Protein AF-A0A8T7KEA4-F1 (afdb_monomer_lite)

Structure (mmCIF, N/CA/C/O backbone):
data_AF-A0A8T7KEA4-F1
#
_entry.id   AF-A0A8T7KEA4-F1
#
loop_
_atom_site.group_PDB
_atom_site.id
_atom_site.type_symbol
_atom_site.label_atom_id
_atom_site.label_alt_id
_atom_site.label_comp_id
_atom_site.label_asym_id
_atom_site.label_entity_id
_atom_site.label_seq_id
_atom_site.pdbx_PDB_ins_code
_atom_site.Cartn_x
_atom_site.Cartn_y
_atom_site.Cartn_z
_atom_site.occupancy
_atom_site.B_iso_or_equiv
_atom_site.auth_seq_id
_atom_site.auth_comp_id
_atom_site.auth_asym_id
_atom_site.auth_atom_id
_atom_site.pdbx_PDB_model_num
ATOM 1 N N . PRO A 1 1 ? 15.926 51.998 -25.876 1.00 47.72 1 PRO A N 1
ATOM 2 C CA . PRO A 1 1 ? 15.882 50.748 -25.080 1.00 47.72 1 PRO A CA 1
ATOM 3 C C . PRO A 1 1 ? 14.440 50.228 -24.970 1.00 47.72 1 PRO A C 1
ATOM 5 O O . PRO A 1 1 ? 13.583 50.972 -24.494 1.00 47.72 1 PRO A O 1
ATOM 8 N N . PRO A 1 2 ? 14.137 49.026 -25.487 1.00 50.16 2 PRO A N 1
ATOM 9 C CA . PRO A 1 2 ? 12.803 48.454 -25.367 1.00 50.16 2 PRO A CA 1
ATOM 10 C C . PRO A 1 2 ? 12.580 47.974 -23.926 1.00 50.16 2 PRO A C 1
ATOM 12 O O . PRO A 1 2 ? 13.491 47.439 -23.299 1.00 50.16 2 PRO A O 1
ATOM 15 N N . LEU A 1 3 ? 11.384 48.226 -23.395 1.00 49.94 3 LEU A N 1
ATOM 16 C CA . LEU A 1 3 ? 10.953 47.786 -22.069 1.00 49.94 3 LEU A CA 1
ATOM 17 C C . LEU A 1 3 ? 10.820 46.260 -22.069 1.00 49.94 3 LEU A C 1
ATOM 19 O O . LEU A 1 3 ? 10.018 45.705 -22.818 1.00 49.94 3 LEU A O 1
ATOM 23 N N . GLU A 1 4 ? 11.627 45.598 -21.249 1.00 50.28 4 GLU A N 1
ATOM 24 C CA . GLU A 1 4 ? 11.573 44.154 -21.042 1.00 50.28 4 GLU A CA 1
ATOM 25 C C . GLU A 1 4 ? 10.306 43.799 -20.234 1.00 50.28 4 GLU A C 1
ATOM 27 O O . GLU A 1 4 ? 10.028 44.452 -19.221 1.00 50.28 4 GLU A O 1
ATOM 32 N N . PRO A 1 5 ? 9.485 42.829 -20.677 1.00 53.66 5 PRO A N 1
ATOM 33 C CA . PRO A 1 5 ? 8.269 42.450 -19.966 1.00 53.66 5 PRO A CA 1
ATOM 34 C C . PRO A 1 5 ? 8.599 41.697 -18.663 1.00 53.66 5 PRO A C 1
ATOM 36 O O . PRO A 1 5 ? 9.576 40.951 -18.609 1.00 53.66 5 PRO A O 1
ATOM 39 N N . PRO A 1 6 ? 7.787 41.858 -17.602 1.00 53.34 6 PRO A N 1
ATOM 40 C CA . PRO A 1 6 ? 8.057 41.248 -16.307 1.00 53.34 6 PRO A CA 1
ATOM 41 C C . PRO A 1 6 ? 8.008 39.717 -16.380 1.00 53.34 6 PRO A C 1
ATOM 43 O O . PRO A 1 6 ? 7.065 39.130 -16.914 1.00 53.34 6 PRO A O 1
ATOM 46 N N . ALA A 1 7 ? 9.018 39.080 -15.786 1.00 50.09 7 ALA A N 1
ATOM 47 C CA . ALA A 1 7 ? 9.090 37.637 -15.615 1.00 50.09 7 ALA A CA 1
ATOM 48 C C . ALA A 1 7 ? 7.883 37.127 -14.808 1.00 50.09 7 ALA A C 1
ATOM 50 O O . ALA A 1 7 ? 7.731 37.417 -13.618 1.00 50.09 7 ALA A O 1
ATOM 51 N N . LEU A 1 8 ? 7.026 36.350 -15.472 1.00 42.53 8 LEU A N 1
ATOM 52 C CA . LEU A 1 8 ? 5.954 35.586 -14.845 1.00 42.53 8 LEU A CA 1
ATOM 53 C C . LEU A 1 8 ? 6.578 34.561 -13.893 1.00 42.53 8 LEU A C 1
ATOM 55 O O . LEU A 1 8 ? 7.192 33.585 -14.320 1.00 42.53 8 LEU A O 1
ATOM 59 N N . ARG A 1 9 ? 6.420 34.787 -12.587 1.00 49.53 9 ARG A N 1
ATOM 60 C CA . ARG A 1 9 ? 6.686 33.756 -11.583 1.00 49.53 9 ARG A CA 1
ATOM 61 C C . ARG A 1 9 ? 5.724 32.586 -11.830 1.00 49.53 9 ARG A C 1
ATOM 63 O O . ARG A 1 9 ? 4.521 32.839 -11.917 1.00 49.53 9 ARG A O 1
ATOM 70 N N . PRO A 1 10 ? 6.202 31.333 -11.920 1.00 44.84 10 PRO A N 1
ATOM 71 C CA . PRO A 1 10 ? 5.312 30.183 -11.935 1.00 44.84 10 PRO A CA 1
ATOM 72 C C . PRO A 1 10 ? 4.518 30.180 -10.625 1.00 44.84 10 PRO A C 1
ATOM 74 O O . PRO A 1 10 ? 5.091 30.165 -9.534 1.00 44.84 10 PRO A O 1
ATOM 77 N N . GLY A 1 11 ? 3.195 30.289 -10.741 1.00 55.47 11 GLY A N 1
ATOM 78 C CA . GLY A 1 11 ? 2.291 30.139 -9.607 1.00 55.47 11 GLY A CA 1
ATOM 79 C C . GLY A 1 11 ? 2.388 28.726 -9.017 1.00 55.47 11 GLY A C 1
ATOM 80 O O . GLY A 1 11 ? 2.863 27.811 -9.695 1.00 55.47 11 GLY A O 1
ATOM 81 N N . PRO A 1 12 ? 1.956 28.535 -7.759 1.00 48.97 12 PRO A N 1
ATOM 82 C CA . PRO A 1 12 ? 1.920 27.217 -7.140 1.00 48.97 12 PRO A CA 1
ATOM 83 C C . PRO A 1 12 ? 1.106 26.256 -8.012 1.00 48.97 12 PRO A C 1
ATOM 85 O O . PRO A 1 12 ? -0.008 26.576 -8.433 1.00 48.97 12 PRO A O 1
ATOM 88 N N . LEU A 1 13 ? 1.690 25.092 -8.301 1.00 46.69 13 LEU A N 1
ATOM 89 C CA . LEU A 1 13 ? 1.005 24.006 -8.994 1.00 46.69 13 LEU A CA 1
ATOM 90 C C . LEU A 1 13 ? -0.269 23.643 -8.208 1.00 46.69 13 LEU A C 1
ATOM 92 O O . LEU A 1 13 ? -0.205 23.532 -6.980 1.00 46.69 13 LEU A O 1
ATOM 96 N N . PRO A 1 14 ? -1.425 23.473 -8.874 1.00 38.94 14 PRO A N 1
ATOM 97 C CA . PRO A 1 14 ? -2.629 23.007 -8.204 1.00 38.94 14 PRO A CA 1
ATOM 98 C C . PRO A 1 14 ? -2.367 21.619 -7.612 1.00 38.94 14 PRO A C 1
ATOM 100 O O . PRO A 1 14 ? -1.803 20.749 -8.278 1.00 38.94 14 PRO A O 1
ATOM 103 N N . ALA A 1 15 ? -2.777 21.419 -6.358 1.00 38.31 15 ALA A N 1
ATOM 104 C CA . ALA A 1 15 ? -2.790 20.099 -5.741 1.00 38.31 15 ALA A CA 1
ATOM 105 C C . ALA A 1 15 ? -3.563 19.117 -6.644 1.00 38.31 15 ALA A C 1
ATOM 107 O O . ALA A 1 15 ? -4.565 19.525 -7.250 1.00 38.31 15 ALA A O 1
ATOM 108 N N . PRO A 1 16 ? -3.130 17.847 -6.756 1.00 41.50 16 PRO A N 1
ATOM 109 C CA . PRO A 1 16 ? -3.863 16.854 -7.523 1.00 41.50 16 PRO A CA 1
ATOM 110 C C . PRO A 1 16 ? -5.280 16.763 -6.960 1.00 41.50 16 PRO A C 1
ATOM 112 O O . PRO A 1 16 ? -5.485 16.449 -5.787 1.00 41.50 16 PRO A O 1
ATOM 115 N N . GLN A 1 17 ? -6.269 17.091 -7.790 1.00 30.97 17 GLN A N 1
ATOM 116 C CA . GLN A 1 17 ? -7.655 16.841 -7.439 1.00 30.97 17 GLN A CA 1
ATOM 117 C C . GLN A 1 17 ? -7.840 15.328 -7.371 1.00 30.97 17 GLN A C 1
ATOM 119 O O . GLN A 1 17 ? -7.813 14.642 -8.392 1.00 30.97 17 GLN A O 1
ATOM 124 N N . LEU A 1 18 ? -8.009 14.822 -6.150 1.00 41.72 18 LEU A N 1
ATOM 125 C CA . LEU A 1 18 ? -8.600 13.519 -5.891 1.00 41.72 18 LEU A CA 1
ATOM 126 C C . LEU A 1 18 ? -9.891 13.426 -6.706 1.00 41.72 18 LEU A C 1
ATOM 128 O O . LEU A 1 18 ? -10.845 14.169 -6.463 1.00 41.72 18 LEU A O 1
ATOM 132 N N . ALA A 1 19 ? -9.893 12.538 -7.701 1.00 38.09 19 ALA A N 1
ATOM 133 C CA . ALA A 1 19 ? -11.098 12.153 -8.410 1.00 38.09 19 ALA A CA 1
ATOM 134 C C . ALA A 1 19 ? -12.146 11.757 -7.362 1.00 38.09 19 ALA A C 1
ATOM 136 O O . ALA A 1 19 ? -11.896 10.905 -6.508 1.00 38.09 19 ALA A O 1
ATOM 137 N N . GLY A 1 20 ? -13.266 12.478 -7.386 1.00 29.36 20 GLY A N 1
ATOM 138 C CA . GLY A 1 20 ? -14.232 12.523 -6.303 1.00 29.36 20 GLY A CA 1
ATOM 139 C C . GLY A 1 20 ? -14.709 11.151 -5.840 1.00 29.36 20 GLY A C 1
ATOM 140 O O . GLY A 1 20 ? -14.955 10.243 -6.635 1.00 29.36 20 GLY A O 1
ATOM 141 N N . ALA A 1 21 ? -14.920 11.049 -4.529 1.00 36.44 21 ALA A N 1
ATOM 142 C CA . ALA A 1 21 ? -15.810 10.061 -3.954 1.00 36.44 21 ALA A CA 1
ATOM 143 C C . ALA A 1 21 ? -17.174 10.187 -4.651 1.00 36.44 21 ALA A C 1
ATOM 145 O O . ALA A 1 21 ? -17.924 11.134 -4.415 1.00 36.44 21 ALA A O 1
ATOM 146 N N . ALA A 1 22 ? -17.478 9.252 -5.549 1.00 32.38 22 ALA A N 1
ATOM 147 C CA . ALA A 1 22 ? -18.793 9.141 -6.148 1.00 32.38 22 ALA A CA 1
ATOM 148 C C . ALA A 1 22 ? -19.796 8.812 -5.035 1.00 32.38 22 ALA A C 1
ATOM 150 O O . ALA A 1 22 ? -19.889 7.679 -4.564 1.00 32.38 22 ALA A O 1
ATOM 151 N N . THR A 1 23 ? -20.538 9.824 -4.591 1.00 32.50 23 THR A N 1
ATOM 152 C CA . THR A 1 23 ? -21.766 9.647 -3.823 1.00 32.50 23 THR A CA 1
ATOM 153 C C . THR A 1 23 ? -22.773 8.937 -4.727 1.00 32.50 23 THR A C 1
ATOM 155 O O . THR A 1 23 ? -23.404 9.563 -5.575 1.00 32.50 23 THR A O 1
ATOM 158 N N . LEU A 1 24 ? -22.909 7.617 -4.592 1.00 35.88 24 LEU A N 1
ATOM 159 C CA . LEU A 1 24 ? -24.008 6.884 -5.216 1.00 35.88 24 LEU A CA 1
ATOM 160 C C . LEU A 1 24 ? -25.283 7.158 -4.415 1.00 35.88 24 LEU A C 1
ATOM 162 O O . LEU A 1 24 ? -25.537 6.546 -3.378 1.00 35.88 24 LEU A O 1
ATOM 166 N N . ALA A 1 25 ? -26.073 8.111 -4.907 1.00 33.19 25 ALA A N 1
ATOM 167 C CA . ALA A 1 25 ? -27.473 8.243 -4.550 1.00 33.19 25 ALA A CA 1
ATOM 168 C C . ALA A 1 25 ? -28.217 6.974 -4.998 1.00 33.19 25 ALA A C 1
ATOM 170 O O . ALA A 1 25 ? -28.145 6.569 -6.158 1.00 33.19 25 ALA A O 1
ATOM 171 N N . ALA A 1 26 ? -28.911 6.332 -4.061 1.00 37.12 26 ALA A N 1
ATOM 172 C CA . ALA A 1 26 ? -29.802 5.219 -4.340 1.00 37.12 26 ALA A CA 1
ATOM 173 C C . ALA A 1 26 ? -31.046 5.741 -5.075 1.00 37.12 26 ALA A C 1
ATOM 175 O O . ALA A 1 26 ? -31.948 6.309 -4.460 1.00 37.12 26 ALA A O 1
ATOM 176 N N . GLU A 1 27 ? -31.095 5.556 -6.393 1.00 32.16 27 GLU A N 1
ATOM 177 C CA . GLU A 1 27 ? -32.309 5.781 -7.172 1.00 32.16 27 GLU A CA 1
ATOM 178 C C . GLU A 1 27 ? -33.217 4.551 -7.037 1.00 32.16 27 GLU A C 1
ATOM 180 O O . GLU A 1 27 ? -32.926 3.458 -7.529 1.00 32.16 27 GLU A O 1
ATOM 185 N N . ALA A 1 28 ? -34.306 4.720 -6.288 1.00 38.12 28 ALA A N 1
ATOM 186 C CA . ALA A 1 28 ? -35.358 3.728 -6.139 1.00 38.12 28 ALA A CA 1
ATOM 187 C C . ALA A 1 28 ? -36.144 3.607 -7.454 1.00 38.12 28 ALA A C 1
ATOM 189 O O . ALA A 1 28 ? -36.976 4.454 -7.776 1.00 38.12 28 ALA A O 1
ATOM 190 N N . VAL A 1 29 ? -35.897 2.536 -8.208 1.00 36.19 29 VAL A N 1
ATOM 191 C CA . VAL A 1 29 ? -36.681 2.191 -9.400 1.00 36.19 29 VAL A CA 1
ATOM 192 C C . VAL A 1 29 ? -37.972 1.488 -8.972 1.00 36.19 29 VAL A C 1
ATOM 194 O O . VAL A 1 29 ? -37.955 0.381 -8.434 1.00 36.19 29 VAL A O 1
ATOM 197 N N . ALA A 1 30 ? -39.103 2.151 -9.217 1.00 39.03 30 ALA A N 1
ATOM 198 C CA . ALA A 1 30 ? -40.444 1.583 -9.105 1.00 39.03 30 ALA A CA 1
ATOM 199 C C . ALA A 1 30 ? -40.719 0.551 -10.229 1.00 39.03 30 ALA A C 1
ATOM 201 O O . ALA A 1 30 ? -40.146 0.652 -11.316 1.00 39.03 30 ALA A O 1
ATOM 202 N N . PRO A 1 31 ? -41.599 -0.445 -10.004 1.00 39.78 31 PRO A N 1
ATOM 203 C CA . PRO A 1 31 ? -41.770 -1.580 -10.908 1.00 39.78 31 PRO A CA 1
ATOM 204 C C . PRO A 1 31 ? -42.672 -1.253 -12.109 1.00 39.78 31 PRO A C 1
ATOM 206 O O . PRO A 1 31 ? -43.784 -0.750 -11.948 1.00 39.78 31 PRO A O 1
ATOM 209 N N . HIS A 1 32 ? -42.232 -1.625 -13.315 1.00 36.97 32 HIS A N 1
ATOM 210 C CA . HIS A 1 32 ? -43.089 -1.681 -14.505 1.00 36.97 32 HIS A CA 1
ATOM 211 C C . HIS A 1 32 ? -43.772 -3.056 -14.644 1.00 36.97 32 HIS A C 1
ATOM 213 O O . HIS A 1 32 ? -43.135 -4.084 -14.393 1.00 36.97 32 HIS A O 1
ATOM 219 N N . PRO A 1 33 ? -45.051 -3.110 -15.073 1.00 49.62 33 PRO A N 1
ATOM 220 C CA . PRO A 1 33 ? -45.792 -4.354 -15.204 1.00 49.62 33 PRO A CA 1
ATOM 221 C C . PRO A 1 33 ? -45.586 -5.014 -16.578 1.00 49.62 33 PRO A C 1
ATOM 223 O O . PRO A 1 33 ? -45.750 -4.385 -17.616 1.00 49.62 33 PRO A O 1
ATOM 226 N N . GLY A 1 34 ? -45.292 -6.315 -16.534 1.00 38.31 34 GLY A N 1
ATOM 227 C CA . GLY A 1 34 ? -45.880 -7.371 -17.365 1.00 38.31 34 GLY A CA 1
ATOM 228 C C . GLY A 1 34 ? -45.766 -7.311 -18.891 1.00 38.31 34 GLY A C 1
ATOM 229 O O . GLY A 1 34 ? -46.517 -6.597 -19.537 1.00 38.31 34 GLY A O 1
ATOM 230 N N . VAL A 1 35 ? -45.026 -8.270 -19.461 1.00 43.75 35 VAL A N 1
ATOM 231 C CA . VAL A 1 35 ? -45.442 -9.038 -20.652 1.00 43.75 35 VAL A CA 1
ATOM 232 C C . VAL A 1 35 ? -44.928 -10.470 -20.482 1.00 43.75 35 VAL A C 1
ATOM 234 O O . VAL A 1 35 ? -43.767 -10.687 -20.151 1.00 43.75 35 VAL A O 1
ATOM 237 N N . GLY A 1 36 ? -45.828 -11.444 -20.624 1.00 39.12 36 GLY A N 1
ATOM 238 C CA . GLY A 1 36 ? -45.570 -12.850 -20.324 1.00 39.12 36 GLY A CA 1
ATOM 239 C C . GLY A 1 36 ? -45.190 -13.736 -21.514 1.00 39.12 36 GLY A C 1
ATOM 240 O O . GLY A 1 36 ? -44.960 -13.276 -22.627 1.00 39.12 36 GLY A O 1
ATOM 241 N N . ARG A 1 37 ? -45.281 -15.040 -21.209 1.00 40.03 37 ARG A N 1
ATOM 242 C CA . ARG A 1 37 ? -45.179 -16.259 -22.038 1.00 40.03 37 ARG A CA 1
ATOM 243 C C . ARG A 1 37 ? -43.775 -16.798 -22.328 1.00 40.03 37 ARG A C 1
ATOM 245 O O . ARG A 1 37 ? -43.017 -16.250 -23.111 1.00 40.03 37 ARG A O 1
ATOM 252 N N . GLY A 1 38 ? -43.538 -17.998 -21.796 1.00 34.91 38 GLY A N 1
ATOM 253 C CA . GLY A 1 38 ? -42.467 -18.899 -22.218 1.00 34.91 38 GLY A CA 1
ATOM 254 C C . GLY A 1 38 ? -42.343 -20.094 -21.280 1.00 34.91 38 GLY A C 1
ATOM 255 O O . GLY A 1 38 ? -41.514 -20.092 -20.382 1.00 34.91 38 GLY A O 1
ATOM 256 N N . ALA A 1 39 ? -43.225 -21.078 -21.446 1.00 45.78 39 ALA A N 1
ATOM 257 C CA . ALA A 1 39 ? -43.251 -22.317 -20.678 1.00 45.78 39 ALA A CA 1
ATOM 258 C C . ALA A 1 39 ? -41.966 -23.149 -20.864 1.00 45.78 39 ALA A C 1
ATOM 260 O O . ALA A 1 39 ? -41.493 -23.324 -21.982 1.00 45.78 39 ALA A O 1
ATOM 261 N N . GLY A 1 40 ? -41.458 -23.717 -19.768 1.00 38.47 40 GLY A N 1
ATOM 262 C CA . GLY A 1 40 ? -40.299 -24.611 -19.767 1.00 38.47 40 GLY A CA 1
ATOM 263 C C . GLY A 1 40 ? -40.071 -25.231 -18.394 1.00 38.47 40 GLY A C 1
ATOM 264 O O . GLY A 1 40 ? -39.114 -24.907 -17.703 1.00 38.47 40 GLY A O 1
ATOM 265 N N . ALA A 1 41 ? -41.001 -26.085 -17.970 1.00 46.91 41 ALA A N 1
ATOM 266 C CA . ALA A 1 41 ? -40.906 -26.864 -16.744 1.00 46.91 41 ALA A CA 1
ATOM 267 C C . ALA A 1 41 ? -39.807 -27.935 -16.847 1.00 46.91 41 ALA A C 1
ATOM 269 O O . ALA A 1 41 ? -39.823 -28.710 -17.803 1.00 46.91 41 ALA A O 1
ATOM 270 N N . ARG A 1 42 ? -38.922 -28.007 -15.839 1.00 45.69 42 ARG A N 1
ATOM 271 C CA . ARG A 1 42 ? -38.344 -29.230 -15.229 1.00 45.69 42 ARG A CA 1
ATOM 272 C C . ARG A 1 42 ? -37.218 -28.848 -14.256 1.00 45.69 42 ARG A C 1
ATOM 274 O O . ARG A 1 42 ? -36.232 -28.262 -14.681 1.00 45.69 42 ARG A O 1
ATOM 281 N N . GLY A 1 43 ? -37.342 -29.239 -12.980 1.00 43.00 43 GLY A N 1
ATOM 282 C CA . GLY A 1 43 ? -36.168 -29.415 -12.108 1.00 43.00 43 GLY A CA 1
ATOM 283 C C . GLY A 1 43 ? -36.164 -28.790 -10.707 1.00 43.00 43 GLY A C 1
ATOM 284 O O . GLY A 1 43 ? -35.083 -28.556 -10.184 1.00 43.00 43 GLY A O 1
ATOM 285 N N . THR A 1 44 ? -37.304 -28.531 -10.062 1.00 47.66 44 THR A N 1
ATOM 286 C CA . THR A 1 44 ? -37.358 -28.100 -8.647 1.00 47.66 44 THR A CA 1
ATOM 287 C C . THR A 1 44 ? -37.896 -29.229 -7.772 1.00 47.66 44 THR A C 1
ATOM 289 O O . THR A 1 44 ? -39.103 -29.410 -7.654 1.00 47.66 44 THR A O 1
ATOM 292 N N . GLY A 1 45 ? -36.999 -30.021 -7.174 1.00 47.72 45 GLY A N 1
ATOM 293 C CA . GLY A 1 45 ? -37.403 -31.176 -6.362 1.00 47.72 45 GLY A CA 1
ATOM 294 C C . GLY A 1 45 ? -36.356 -31.756 -5.410 1.00 47.72 45 GLY A C 1
ATOM 295 O O . GLY A 1 45 ? -36.482 -32.922 -5.063 1.00 47.72 45 GLY A O 1
ATOM 296 N N . TRP A 1 46 ? -35.332 -31.000 -4.986 1.00 46.47 46 TRP A N 1
ATOM 297 C CA . TRP A 1 46 ? -34.318 -31.527 -4.046 1.00 46.47 46 TRP A CA 1
ATOM 298 C C . TRP A 1 46 ? -34.106 -30.696 -2.765 1.00 46.47 46 TRP A C 1
ATOM 300 O O . TRP A 1 46 ? -33.543 -31.191 -1.792 1.00 46.47 46 TRP A O 1
ATOM 310 N N . ILE A 1 47 ? -34.611 -29.457 -2.708 1.00 50.62 47 ILE A N 1
ATOM 311 C CA . ILE A 1 47 ? -34.364 -28.552 -1.567 1.00 50.62 47 ILE A CA 1
ATOM 312 C C . ILE A 1 47 ? -35.332 -28.818 -0.393 1.00 50.62 47 ILE A C 1
ATOM 314 O O . ILE A 1 47 ? -34.996 -28.564 0.761 1.00 50.62 47 ILE A O 1
ATOM 318 N N . ALA A 1 48 ? -36.497 -29.429 -0.643 1.00 49.03 48 ALA A N 1
ATOM 319 C CA . ALA A 1 48 ? -37.480 -29.724 0.406 1.00 49.03 48 ALA A CA 1
ATOM 320 C C . ALA A 1 48 ? -37.074 -30.881 1.347 1.00 49.03 48 ALA A C 1
ATOM 322 O O . ALA A 1 48 ? -37.606 -30.988 2.448 1.00 49.03 48 ALA A O 1
ATOM 323 N N . THR A 1 49 ? -36.108 -31.721 0.966 1.00 50.25 49 THR A N 1
ATOM 324 C CA . THR A 1 49 ? -35.644 -32.850 1.794 1.00 50.25 49 THR A CA 1
ATOM 325 C C . THR A 1 49 ? -34.573 -32.474 2.821 1.00 50.25 49 THR A C 1
ATOM 327 O O . THR A 1 49 ? -34.460 -33.148 3.840 1.00 50.25 49 THR A O 1
ATOM 330 N N . ILE A 1 50 ? -33.825 -31.382 2.625 1.00 52.81 50 ILE A N 1
ATOM 331 C CA . ILE A 1 50 ? -32.752 -30.990 3.561 1.00 52.81 50 ILE A CA 1
ATOM 332 C C . ILE A 1 50 ? -33.312 -30.246 4.782 1.00 52.81 50 ILE A C 1
ATOM 334 O O . ILE A 1 50 ? -32.842 -30.448 5.900 1.00 52.81 50 ILE A O 1
ATOM 338 N N . VAL A 1 51 ? -34.377 -29.458 4.613 1.00 54.00 51 VAL A N 1
ATOM 339 C CA . VAL A 1 51 ? -34.964 -28.682 5.721 1.00 54.00 51 VAL A CA 1
ATOM 340 C C . VAL A 1 51 ? -35.691 -29.580 6.736 1.00 54.00 51 VAL A C 1
ATOM 342 O O . VAL A 1 51 ? -35.710 -29.267 7.925 1.00 54.00 51 VAL A O 1
ATOM 345 N N . LEU A 1 52 ? -36.210 -30.744 6.322 1.00 48.59 52 LEU A N 1
ATOM 346 C CA . LEU A 1 52 ? -36.882 -31.671 7.244 1.00 48.59 52 LEU A CA 1
ATOM 347 C C . LEU A 1 52 ? -35.905 -32.530 8.077 1.00 48.59 52 LEU A C 1
ATOM 349 O O . LEU A 1 52 ? -36.253 -32.951 9.177 1.00 48.59 52 LEU A O 1
ATOM 353 N N . ALA A 1 53 ? -34.676 -32.760 7.599 1.00 50.03 53 ALA A N 1
ATOM 354 C CA . ALA A 1 53 ? -33.671 -33.546 8.325 1.00 50.03 53 ALA A CA 1
ATOM 355 C C . ALA A 1 53 ? -32.993 -32.749 9.458 1.00 50.03 53 ALA A C 1
ATOM 357 O O . ALA A 1 53 ? -32.671 -33.310 10.505 1.00 50.03 53 ALA A O 1
ATOM 358 N N . VAL A 1 54 ? -32.838 -31.429 9.301 1.00 53.62 54 VAL A N 1
ATOM 359 C CA . VAL A 1 54 ? -32.233 -30.565 10.333 1.00 53.62 54 VAL A CA 1
ATOM 360 C C . VAL A 1 54 ? -33.187 -30.336 11.515 1.00 53.62 54 VAL A C 1
ATOM 362 O O . VAL A 1 54 ? -32.744 -30.267 12.660 1.00 53.62 54 VAL A O 1
ATOM 365 N N . LEU A 1 55 ? -34.502 -30.323 11.276 1.00 50.16 55 LEU A N 1
ATOM 366 C CA . LEU A 1 55 ? -35.500 -30.169 12.341 1.00 50.16 55 LEU A CA 1
ATOM 367 C C . LEU A 1 55 ? -35.706 -31.440 13.186 1.00 50.16 55 LEU A C 1
ATOM 369 O O . LEU A 1 55 ? -36.116 -31.332 14.337 1.00 50.16 55 LEU A O 1
ATOM 373 N N . ALA A 1 56 ? -35.369 -32.626 12.666 1.00 48.06 56 ALA A N 1
ATOM 374 C CA . ALA A 1 56 ? -35.423 -33.876 13.431 1.00 48.06 56 ALA A CA 1
ATOM 375 C C . ALA A 1 56 ? -34.112 -34.191 14.185 1.00 48.06 56 ALA A C 1
ATOM 377 O O . ALA A 1 56 ? -34.150 -34.833 15.231 1.00 48.06 56 ALA A O 1
ATOM 378 N N . GLY A 1 57 ? -32.955 -33.721 13.698 1.00 39.91 57 GLY A N 1
ATOM 379 C CA . GLY A 1 57 ? -31.649 -33.951 14.340 1.00 39.91 57 GLY A CA 1
ATOM 380 C C . GLY A 1 57 ? -31.280 -32.963 15.457 1.00 39.91 57 GLY A C 1
ATOM 381 O O . GLY A 1 57 ? -30.434 -33.271 16.292 1.00 39.91 57 GLY A O 1
ATOM 382 N N . GLY A 1 58 ? -31.919 -31.788 15.509 1.00 41.34 58 GLY A N 1
ATOM 383 C CA . GLY A 1 58 ? -31.590 -30.714 16.459 1.00 41.34 58 GLY A CA 1
ATOM 384 C C . GLY A 1 58 ? -32.142 -30.872 17.883 1.00 41.34 58 GLY A C 1
ATOM 385 O O . GLY A 1 58 ? -31.856 -30.033 18.732 1.00 41.34 58 GLY A O 1
ATOM 386 N N . LEU A 1 59 ? -32.915 -31.926 18.173 1.00 43.28 59 LEU A N 1
ATOM 387 C CA . LEU A 1 59 ? -33.605 -32.094 19.463 1.00 43.28 59 LEU A CA 1
ATOM 388 C C . LEU A 1 59 ? -32.915 -33.075 20.437 1.00 43.28 59 LEU A C 1
ATOM 390 O O . LEU A 1 59 ? -33.446 -33.333 21.512 1.00 43.28 59 LEU A O 1
ATOM 394 N N . ALA A 1 60 ? -31.730 -33.605 20.101 1.00 47.00 60 ALA A N 1
ATOM 395 C CA . ALA A 1 60 ? -31.041 -34.629 20.905 1.00 47.00 60 ALA A CA 1
ATOM 396 C C . ALA A 1 60 ? -29.792 -34.150 21.681 1.00 47.00 60 ALA A C 1
ATOM 398 O O . ALA A 1 60 ? -29.188 -34.945 22.392 1.00 47.00 60 ALA A O 1
ATOM 399 N N . VAL A 1 61 ? -29.401 -32.870 21.596 1.00 48.75 61 VAL A N 1
ATOM 400 C CA . VAL A 1 61 ? -28.187 -32.346 22.279 1.00 48.75 61 VAL A CA 1
ATOM 401 C C . VAL A 1 61 ? -28.518 -31.311 23.375 1.00 48.75 61 VAL A C 1
ATOM 403 O O . VAL A 1 61 ? -27.641 -30.798 24.060 1.00 48.75 61 VAL A O 1
ATOM 406 N N . GLY A 1 62 ? -29.804 -31.034 23.612 1.00 42.25 62 GLY A N 1
ATOM 407 C CA . GLY A 1 62 ? -30.279 -29.977 24.514 1.00 42.25 62 GLY A CA 1
ATOM 408 C C . GLY A 1 62 ? -30.749 -30.418 25.906 1.00 42.25 62 GLY A C 1
ATOM 409 O O . GLY A 1 62 ? -31.626 -29.763 26.459 1.00 42.25 62 GLY A O 1
ATOM 410 N N . LEU A 1 63 ? -30.234 -31.511 26.479 1.00 45.16 63 LEU A N 1
ATOM 411 C CA . LEU A 1 63 ? -30.559 -31.923 27.855 1.00 45.16 63 LEU A CA 1
ATOM 412 C C . LEU A 1 63 ? -29.354 -32.602 28.514 1.00 45.16 63 LEU A C 1
ATOM 414 O O . LEU A 1 63 ? -29.187 -33.814 28.435 1.00 45.16 63 LEU A O 1
ATOM 418 N N . GLY A 1 64 ? -28.497 -31.824 29.174 1.00 39.38 64 GLY A N 1
ATOM 419 C CA . GLY A 1 64 ? -27.390 -32.431 29.913 1.00 39.38 64 GLY A CA 1
ATOM 420 C C . GLY A 1 64 ? -26.489 -31.511 30.722 1.00 39.38 64 GLY A C 1
ATOM 421 O O . GLY A 1 64 ? -25.398 -31.947 31.056 1.00 39.38 64 GLY A O 1
ATOM 422 N N . PHE A 1 65 ? -26.875 -30.267 31.032 1.00 46.12 65 PHE A N 1
ATOM 423 C CA . PHE A 1 65 ? -25.999 -29.395 31.829 1.00 46.12 65 PHE A CA 1
ATOM 424 C C . PHE A 1 65 ? -26.747 -28.405 32.728 1.00 46.12 65 PHE A C 1
ATOM 426 O O . PHE A 1 65 ? -26.498 -27.207 32.707 1.00 46.12 65 PHE A O 1
ATOM 433 N N . VAL A 1 66 ? -27.665 -28.909 33.554 1.00 49.00 66 VAL A N 1
ATOM 434 C CA . VAL A 1 66 ? -28.146 -28.185 34.741 1.00 49.00 66 VAL A CA 1
ATOM 435 C C . VAL A 1 66 ? -28.445 -29.214 35.829 1.00 49.00 66 VAL A C 1
ATOM 437 O O . VAL A 1 66 ? -29.490 -29.847 35.754 1.00 49.00 66 VAL A O 1
ATOM 440 N N . LEU A 1 67 ? -27.522 -29.405 36.787 1.00 47.38 67 LEU A N 1
ATOM 441 C CA . LEU A 1 67 ? -27.755 -29.761 38.208 1.00 47.38 67 LEU A CA 1
ATOM 442 C C . LEU A 1 67 ? -26.480 -30.324 38.873 1.00 47.38 67 LEU A C 1
ATOM 444 O O . LEU A 1 67 ? -26.213 -31.515 38.783 1.00 47.38 67 LEU A O 1
ATOM 448 N N . ALA A 1 68 ? -25.727 -29.452 39.557 1.00 45.81 68 ALA A N 1
ATOM 449 C CA . ALA A 1 68 ? -24.970 -29.676 40.807 1.00 45.81 68 ALA A CA 1
ATOM 450 C C . ALA A 1 68 ? -23.978 -28.499 40.956 1.00 45.81 68 ALA A C 1
ATOM 452 O O . ALA A 1 68 ? -23.180 -28.249 40.067 1.00 45.81 68 ALA A O 1
ATOM 453 N N . GLY A 1 69 ? -23.972 -27.654 41.985 1.00 37.66 69 GLY A N 1
ATOM 454 C CA . GLY A 1 69 ? -24.433 -27.861 43.352 1.00 37.66 69 GLY A CA 1
ATOM 455 C C . GLY A 1 69 ? -23.245 -28.040 44.302 1.00 37.66 69 GLY A C 1
ATOM 456 O O . GLY A 1 69 ? -22.980 -29.145 44.738 1.00 37.66 69 GLY A O 1
ATOM 457 N N . ARG A 1 70 ? -22.538 -26.938 44.587 1.00 45.66 70 ARG A N 1
ATOM 458 C CA . ARG A 1 70 ? -22.065 -26.498 45.916 1.00 45.66 70 ARG A CA 1
ATOM 459 C C . ARG A 1 70 ? -21.641 -27.583 46.942 1.00 45.66 70 ARG A C 1
ATOM 461 O O . ARG A 1 70 ? -22.498 -28.189 47.570 1.00 45.66 70 ARG A O 1
ATOM 468 N N . GLY A 1 71 ? -20.351 -27.593 47.303 1.00 39.84 71 GLY A N 1
ATOM 469 C CA . GLY A 1 71 ? -19.930 -27.717 48.710 1.00 39.84 71 GLY A CA 1
ATOM 470 C C . GLY A 1 71 ? -19.006 -28.878 49.116 1.00 39.84 71 GLY A C 1
ATOM 471 O O . GLY A 1 71 ? -19.238 -30.029 48.783 1.00 39.84 71 GLY A O 1
ATOM 472 N N . THR A 1 72 ? -18.043 -28.502 49.969 1.00 40.44 72 THR A N 1
ATOM 473 C CA . THR A 1 72 ? -17.348 -29.267 51.029 1.00 40.44 72 THR A CA 1
ATOM 474 C C . THR A 1 72 ? -16.210 -30.243 50.692 1.00 40.44 72 THR A C 1
ATOM 476 O O . THR A 1 72 ? -16.421 -31.333 50.184 1.00 40.44 72 THR A O 1
ATOM 479 N N . SER A 1 73 ? -15.025 -29.822 51.157 1.00 47.69 73 SER A N 1
ATOM 480 C CA . SER A 1 73 ? -14.119 -30.552 52.060 1.00 47.69 73 SER A CA 1
ATOM 481 C C . SER A 1 73 ? -13.367 -31.780 51.545 1.00 47.69 73 SER A C 1
ATOM 483 O O . SER A 1 73 ? -13.922 -32.860 51.428 1.00 47.69 73 SER A O 1
ATOM 485 N N . GLY A 1 74 ? -12.054 -31.575 51.393 1.00 50.41 74 GLY A N 1
ATOM 486 C CA . GLY A 1 74 ? -10.979 -32.469 51.829 1.00 50.41 74 GLY A CA 1
ATOM 487 C C . GLY A 1 74 ? -11.196 -33.968 51.685 1.00 50.41 74 GLY A C 1
ATOM 488 O O . GLY A 1 74 ? -11.664 -34.602 52.619 1.00 50.41 74 GLY A O 1
ATOM 489 N N . ASP A 1 75 ? -10.685 -34.526 50.593 1.00 45.12 75 ASP A N 1
ATOM 490 C CA . ASP A 1 75 ? -10.099 -35.859 50.631 1.00 45.12 75 ASP A CA 1
ATOM 491 C C . ASP A 1 75 ? -8.987 -35.968 49.585 1.00 45.12 75 ASP A C 1
ATOM 493 O O . ASP A 1 75 ? -9.070 -35.416 48.484 1.00 45.12 75 ASP A O 1
ATOM 497 N N . ALA A 1 76 ? -7.887 -36.604 49.977 1.00 50.84 76 ALA A N 1
ATOM 498 C CA . ALA A 1 76 ? -6.680 -36.727 49.178 1.00 50.84 76 ALA A CA 1
ATOM 499 C C . ALA A 1 76 ? -6.921 -37.674 47.995 1.00 50.84 76 ALA A C 1
ATOM 501 O O . ALA A 1 76 ? -6.938 -38.894 48.144 1.00 50.84 76 ALA A O 1
ATOM 502 N N . THR A 1 77 ? -7.090 -37.105 46.802 1.00 46.84 77 THR A N 1
ATOM 503 C CA . THR A 1 77 ? -7.176 -37.882 45.561 1.00 46.84 77 THR A CA 1
ATOM 504 C C . THR A 1 77 ? -5.813 -38.522 45.250 1.00 46.84 77 THR A C 1
ATOM 506 O O . THR A 1 77 ? -4.799 -37.815 45.273 1.00 46.84 77 THR A O 1
ATOM 509 N N . PRO A 1 78 ? -5.750 -39.833 44.951 1.00 56.72 78 PRO A N 1
ATOM 510 C CA . PRO A 1 78 ? -4.507 -40.512 44.608 1.00 56.72 78 PRO A CA 1
ATOM 511 C C . PRO A 1 78 ? -3.906 -39.945 43.319 1.00 56.72 78 PRO A C 1
ATOM 513 O O . PRO A 1 78 ? -4.604 -39.694 42.336 1.00 56.72 78 PRO A O 1
ATOM 516 N N . VAL A 1 79 ? -2.585 -39.765 43.348 1.00 63.28 79 VAL A N 1
ATOM 517 C CA . VAL A 1 79 ? -1.755 -39.376 42.204 1.00 63.28 79 VAL A CA 1
ATOM 518 C C . VAL A 1 79 ? -2.046 -40.323 41.029 1.00 63.28 79 VAL A C 1
ATOM 520 O O . VAL A 1 79 ? -1.942 -41.540 41.207 1.00 63.28 79 VAL A O 1
ATOM 523 N N . PRO A 1 80 ? -2.417 -39.812 39.840 1.00 60.22 80 PRO A N 1
ATOM 524 C CA . PRO A 1 80 ? -2.641 -40.660 38.679 1.00 60.22 80 PRO A CA 1
ATOM 525 C C . PRO A 1 80 ? -1.328 -41.345 38.259 1.00 60.22 80 PRO A C 1
ATOM 527 O O . PRO A 1 80 ? -0.262 -40.725 38.333 1.00 60.22 80 PRO A O 1
ATOM 530 N N . PRO A 1 81 ? -1.376 -42.615 37.818 1.00 70.38 81 PRO A N 1
ATOM 531 C CA . PRO A 1 81 ? -0.199 -43.307 37.311 1.00 70.38 81 PRO A CA 1
ATOM 532 C C . PRO A 1 81 ? 0.361 -42.586 36.074 1.00 70.38 81 PRO A C 1
ATOM 534 O O . PRO A 1 81 ? -0.401 -41.971 35.321 1.00 70.38 81 PRO A O 1
ATOM 537 N N . PRO A 1 82 ? 1.688 -42.648 35.856 1.00 68.12 82 PRO A N 1
ATOM 538 C CA . PRO A 1 82 ? 2.330 -41.961 34.746 1.00 68.12 82 PRO A CA 1
ATOM 539 C C . PRO A 1 82 ? 1.743 -42.417 33.398 1.00 68.12 82 PRO A C 1
ATOM 541 O O . PRO A 1 82 ? 1.392 -43.593 33.252 1.00 68.12 82 PRO A O 1
ATOM 544 N N . PRO A 1 83 ? 1.652 -41.513 32.403 1.00 63.22 83 PRO A N 1
ATOM 545 C CA . PRO A 1 83 ? 1.156 -41.839 31.073 1.00 63.22 83 PRO A CA 1
ATOM 546 C C . PRO A 1 83 ? 1.924 -43.019 30.477 1.00 63.22 83 PRO A C 1
ATOM 548 O O . PRO A 1 83 ? 3.157 -43.007 30.429 1.00 63.22 83 PRO A O 1
ATOM 551 N N . ALA A 1 84 ? 1.191 -44.035 30.020 1.00 54.91 84 ALA A N 1
ATOM 552 C CA . ALA A 1 84 ? 1.768 -45.162 29.308 1.00 54.91 84 ALA A CA 1
ATOM 553 C C . ALA A 1 84 ? 2.524 -44.655 28.073 1.00 54.91 84 ALA A C 1
ATOM 555 O O . ALA A 1 84 ? 1.985 -43.922 27.242 1.00 54.91 84 ALA A O 1
ATOM 556 N N . THR A 1 85 ? 3.790 -45.048 27.978 1.00 56.41 85 THR A N 1
ATOM 557 C CA . THR A 1 85 ? 4.662 -44.793 26.835 1.00 56.41 85 THR A CA 1
ATOM 558 C C . THR A 1 85 ? 4.003 -45.363 25.573 1.00 56.41 85 THR A C 1
ATOM 560 O O . THR A 1 85 ? 3.630 -46.540 25.582 1.00 56.41 85 THR A O 1
ATOM 563 N N . PRO A 1 86 ? 3.824 -44.582 24.491 1.00 57.00 86 PRO A N 1
ATOM 564 C CA . PRO A 1 86 ? 3.237 -45.109 23.270 1.00 57.00 86 PRO A CA 1
ATOM 565 C C . PRO A 1 86 ? 4.139 -46.206 22.700 1.00 57.00 86 PRO A C 1
ATOM 567 O O . PRO A 1 86 ? 5.323 -45.998 22.434 1.00 57.00 86 PRO A O 1
ATOM 570 N N . SER A 1 87 ? 3.556 -47.392 22.543 1.00 55.94 87 SER A N 1
ATOM 571 C CA . SER A 1 87 ? 4.165 -48.533 21.872 1.00 55.94 87 SER A CA 1
ATOM 572 C C . SER A 1 87 ? 4.334 -48.197 20.389 1.00 55.94 87 SER A C 1
ATOM 574 O O . SER A 1 87 ? 3.365 -47.865 19.701 1.00 55.94 87 SER A O 1
ATOM 576 N N . SER A 1 88 ? 5.574 -48.244 19.905 1.00 45.69 88 SER A N 1
ATOM 577 C CA . SER A 1 88 ? 5.920 -48.071 18.499 1.00 45.69 88 SER A CA 1
ATOM 578 C C . SER A 1 88 ? 5.282 -49.190 17.678 1.00 45.69 88 SER A C 1
ATOM 580 O O . SER A 1 88 ? 5.772 -50.316 17.613 1.00 45.69 88 SER A O 1
ATOM 582 N N . THR A 1 89 ? 4.162 -48.876 17.032 1.00 50.91 89 THR A N 1
ATOM 583 C CA . THR A 1 89 ? 3.605 -49.744 15.996 1.00 50.91 89 THR A CA 1
ATOM 584 C C . THR A 1 89 ? 4.569 -49.704 14.818 1.00 50.91 89 THR A C 1
ATOM 586 O O . THR A 1 89 ? 4.772 -48.657 14.207 1.00 50.91 89 THR A O 1
ATOM 589 N N . ALA A 1 90 ? 5.218 -50.835 14.548 1.00 52.50 90 ALA A N 1
ATOM 590 C CA . ALA A 1 90 ? 6.072 -51.011 13.388 1.00 52.50 90 ALA A CA 1
ATOM 591 C C . ALA A 1 90 ? 5.227 -50.839 12.119 1.00 52.50 90 ALA A C 1
ATOM 593 O O . ALA A 1 90 ? 4.431 -51.705 11.760 1.00 52.50 90 ALA A O 1
ATOM 594 N N . THR A 1 91 ? 5.392 -49.695 11.460 1.00 55.56 91 THR A N 1
ATOM 595 C CA . THR A 1 91 ? 4.867 -49.441 10.122 1.00 55.56 91 THR A CA 1
ATOM 596 C C . THR A 1 91 ? 5.517 -50.421 9.156 1.00 55.56 91 THR A C 1
ATOM 598 O O . THR A 1 91 ? 6.723 -50.378 8.914 1.00 55.56 91 THR A O 1
ATOM 601 N N . THR A 1 92 ? 4.704 -51.319 8.611 1.00 50.00 92 THR A N 1
ATOM 602 C CA . THR A 1 92 ? 5.060 -52.208 7.510 1.00 50.00 92 THR A CA 1
ATOM 603 C C . THR A 1 92 ? 5.575 -51.374 6.339 1.00 50.00 92 THR A C 1
ATOM 605 O O . THR A 1 92 ? 4.856 -50.527 5.807 1.00 50.00 92 THR A O 1
ATOM 608 N N . ALA A 1 93 ? 6.833 -51.604 5.962 1.00 59.66 93 ALA A N 1
ATOM 609 C CA . ALA A 1 93 ? 7.462 -50.973 4.814 1.00 59.66 93 ALA A CA 1
ATOM 610 C C . ALA A 1 93 ? 6.663 -51.291 3.534 1.00 59.66 93 ALA A C 1
ATOM 612 O O . ALA A 1 93 ? 6.391 -52.469 3.273 1.00 59.66 93 ALA A O 1
ATOM 613 N N . PRO A 1 94 ? 6.271 -50.287 2.730 1.00 64.31 94 PRO A N 1
ATOM 614 C CA . PRO A 1 94 ? 5.676 -50.547 1.429 1.00 64.31 94 PRO A CA 1
ATOM 615 C C . PRO A 1 94 ? 6.700 -51.244 0.525 1.00 64.31 94 PRO A C 1
ATOM 617 O O . PRO A 1 94 ? 7.881 -50.893 0.507 1.00 64.31 94 PRO A O 1
ATOM 620 N N . SER A 1 95 ? 6.234 -52.251 -0.218 1.00 65.56 95 SER A N 1
ATOM 621 C CA . SER A 1 95 ? 7.019 -52.915 -1.263 1.00 65.56 95 SER A CA 1
ATOM 622 C C . SER A 1 95 ? 7.585 -51.890 -2.254 1.00 65.56 95 SER A C 1
ATOM 624 O O . SER A 1 95 ? 6.887 -50.924 -2.577 1.00 65.56 95 SER A O 1
ATOM 626 N N . PRO A 1 96 ? 8.812 -52.093 -2.770 1.00 64.62 96 PRO A N 1
ATOM 627 C CA . PRO A 1 96 ? 9.391 -51.219 -3.778 1.00 64.62 96 PRO A CA 1
ATOM 628 C C . PRO A 1 96 ? 8.518 -51.254 -5.034 1.00 64.62 96 PRO A C 1
ATOM 630 O O . PRO A 1 96 ? 8.440 -52.264 -5.734 1.00 64.62 96 PRO A O 1
ATOM 633 N N . ILE A 1 97 ? 7.841 -50.141 -5.311 1.00 64.62 97 ILE A N 1
ATOM 634 C CA . ILE A 1 97 ? 7.244 -49.893 -6.619 1.00 64.62 97 ILE A CA 1
ATOM 635 C C . ILE A 1 97 ? 8.411 -49.774 -7.597 1.00 64.62 97 ILE A C 1
ATOM 637 O O . ILE A 1 97 ? 9.316 -48.963 -7.396 1.00 64.62 97 ILE A O 1
ATOM 641 N N . ALA A 1 98 ? 8.409 -50.633 -8.616 1.00 60.22 98 ALA A N 1
ATOM 642 C CA . ALA A 1 98 ? 9.385 -50.610 -9.691 1.00 60.22 98 ALA A CA 1
ATOM 643 C C . ALA A 1 98 ? 9.465 -49.195 -10.277 1.00 60.22 98 ALA A C 1
ATOM 645 O O . ALA A 1 98 ? 8.455 -48.628 -10.697 1.00 60.22 98 ALA A O 1
ATOM 646 N N . SER A 1 99 ? 10.675 -48.635 -10.267 1.00 62.22 99 SER A N 1
ATOM 647 C CA . SER A 1 99 ? 10.982 -47.375 -10.933 1.00 62.22 99 SER A CA 1
ATOM 648 C C . SER A 1 99 ? 10.549 -47.490 -12.397 1.00 62.22 99 SER A C 1
ATOM 650 O O . SER A 1 99 ? 11.004 -48.424 -13.064 1.00 62.22 99 SER A O 1
ATOM 652 N N . PRO A 1 100 ? 9.690 -46.595 -12.914 1.00 64.75 100 PRO A N 1
ATOM 653 C CA . PRO A 1 100 ? 9.426 -46.557 -14.341 1.00 64.75 100 PRO A CA 1
ATOM 654 C C . PRO A 1 100 ? 10.756 -46.328 -15.064 1.00 64.75 100 PRO A C 1
ATOM 656 O O . PRO A 1 100 ? 11.554 -45.469 -14.680 1.00 64.75 100 PRO A O 1
ATOM 659 N N . GLU A 1 101 ? 11.011 -47.168 -16.062 1.00 67.31 101 GLU A N 1
ATOM 660 C CA . GLU A 1 101 ? 12.156 -47.061 -16.953 1.00 67.31 101 GLU A CA 1
ATOM 661 C C . GLU A 1 101 ? 12.148 -45.661 -17.596 1.00 67.31 101 GLU A C 1
ATOM 663 O O . GLU A 1 101 ? 11.094 -45.214 -18.065 1.00 67.31 101 GLU A O 1
ATOM 668 N N . PRO A 1 102 ? 13.273 -44.924 -17.563 1.00 69.88 102 PRO A N 1
ATOM 669 C CA . PRO A 1 102 ? 13.340 -43.589 -18.139 1.00 69.88 102 PRO A CA 1
ATOM 670 C C . PRO A 1 102 ? 12.986 -43.664 -19.631 1.00 69.88 102 PRO A C 1
ATOM 672 O O . PRO A 1 102 ? 13.502 -44.542 -20.328 1.00 69.88 102 PRO A O 1
ATOM 675 N N . PRO A 1 103 ? 12.120 -42.772 -20.147 1.00 73.81 103 PRO A N 1
ATOM 676 C CA . PRO A 1 103 ? 11.800 -42.763 -21.564 1.00 73.81 103 PRO A CA 1
ATOM 677 C C . PRO A 1 103 ? 13.092 -42.590 -22.364 1.00 73.81 103 PRO A C 1
ATOM 679 O O . PRO A 1 103 ? 13.880 -41.673 -22.119 1.00 73.81 103 PRO A O 1
ATOM 682 N N . SER A 1 104 ? 13.305 -43.511 -23.303 1.00 68.88 104 SER A N 1
ATOM 683 C CA . SER A 1 104 ? 14.412 -43.474 -24.253 1.00 68.88 104 SER A CA 1
ATOM 684 C C . SER A 1 104 ? 14.459 -42.092 -24.924 1.00 68.88 104 SER A C 1
ATOM 686 O O . SER A 1 104 ? 13.402 -41.586 -25.316 1.00 68.88 104 SER A O 1
ATOM 688 N N . PRO A 1 105 ? 15.634 -41.446 -25.035 1.00 63.88 105 PRO A N 1
ATOM 689 C CA . PRO A 1 105 ? 15.732 -40.103 -25.585 1.00 63.88 105 PRO A CA 1
ATOM 690 C C . PRO A 1 105 ? 15.279 -40.111 -27.046 1.00 63.88 105 PRO A C 1
ATOM 692 O O . PRO A 1 105 ? 15.975 -40.615 -27.927 1.00 63.88 105 PRO A O 1
ATOM 695 N N . THR A 1 106 ? 14.110 -39.528 -27.309 1.00 69.50 106 THR A N 1
ATOM 696 C CA . THR A 1 106 ? 13.693 -39.176 -28.664 1.00 69.50 106 THR A CA 1
ATOM 697 C C . THR A 1 106 ? 14.720 -38.196 -29.214 1.00 69.50 106 THR A C 1
ATOM 699 O O . THR A 1 106 ? 14.834 -37.066 -28.739 1.00 69.50 106 THR A O 1
ATOM 702 N N . SER A 1 107 ? 15.499 -38.651 -30.193 1.00 58.44 107 SER A N 1
ATOM 703 C CA . SER A 1 107 ? 16.469 -37.841 -30.920 1.00 58.44 107 SER A CA 1
ATOM 704 C C . SER A 1 107 ? 15.772 -36.609 -31.494 1.00 58.44 107 SER A C 1
ATOM 706 O O . SER A 1 107 ? 14.932 -36.724 -32.391 1.00 58.44 107 SER A O 1
ATOM 708 N N . LEU A 1 108 ? 16.104 -35.437 -30.954 1.00 62.25 108 LEU A N 1
ATOM 709 C CA . LEU A 1 108 ? 15.662 -34.160 -31.493 1.00 62.25 108 LEU A CA 1
ATOM 710 C C . LEU A 1 108 ? 16.183 -34.007 -32.936 1.00 62.25 108 LEU A C 1
ATOM 712 O O . LEU A 1 108 ? 17.331 -34.373 -33.209 1.00 62.25 108 LEU A O 1
ATOM 716 N N . PRO A 1 109 ? 15.364 -33.481 -33.863 1.00 77.25 109 PRO A N 1
ATOM 717 C CA . PRO A 1 109 ? 15.806 -33.164 -35.216 1.00 77.25 109 PRO A CA 1
ATOM 718 C C . PRO A 1 109 ? 16.956 -32.141 -35.180 1.00 77.25 109 PRO A C 1
ATOM 720 O O . PRO A 1 109 ? 17.013 -31.318 -34.261 1.00 77.25 109 PRO A O 1
ATOM 723 N N . PRO A 1 110 ? 17.884 -32.174 -36.155 1.00 73.06 110 PRO A N 1
ATOM 724 C CA . PRO A 1 110 ? 19.026 -31.272 -36.181 1.00 73.06 110 PRO A CA 1
ATOM 725 C C . PRO A 1 110 ? 18.554 -29.815 -36.210 1.00 73.06 110 PRO A C 1
ATOM 727 O O . PRO A 1 110 ? 17.764 -29.416 -37.066 1.00 73.06 110 PRO A O 1
ATOM 730 N N . SER A 1 111 ? 19.052 -29.036 -35.250 1.00 65.62 111 SER A N 1
ATOM 731 C CA . SER A 1 111 ? 18.860 -27.589 -35.189 1.00 65.62 111 SER A CA 1
ATOM 732 C C . SER A 1 111 ? 19.347 -26.954 -36.497 1.00 65.62 111 SER A C 1
ATOM 734 O O . SER A 1 111 ? 20.448 -27.296 -36.941 1.00 65.62 111 SER A O 1
ATOM 736 N N . PRO A 1 112 ? 18.586 -26.033 -37.120 1.00 70.25 112 PRO A N 1
ATOM 737 C CA . PRO A 1 112 ? 19.070 -25.306 -38.283 1.00 70.25 112 PRO A CA 1
ATOM 738 C C . PRO A 1 112 ? 20.341 -24.548 -37.896 1.00 70.25 112 PRO A C 1
ATOM 740 O O . PRO A 1 112 ? 20.373 -23.796 -36.921 1.00 70.25 112 PRO A O 1
ATOM 743 N N . THR A 1 113 ? 21.412 -24.806 -38.640 1.00 69.94 113 THR A N 1
ATOM 744 C CA . THR A 1 113 ? 22.659 -24.054 -38.573 1.00 69.94 113 THR A CA 1
ATOM 745 C C . THR A 1 113 ? 22.364 -22.624 -39.007 1.00 69.94 113 THR A C 1
ATOM 747 O O . THR A 1 113 ? 22.112 -22.375 -40.182 1.00 69.94 113 THR A O 1
ATOM 750 N N . SER A 1 114 ? 22.353 -21.691 -38.055 1.00 55.34 114 SER A N 1
ATOM 751 C CA . SER A 1 114 ? 22.292 -20.263 -38.354 1.00 55.34 114 SER A CA 1
ATOM 752 C C . SER A 1 114 ? 23.527 -19.874 -39.160 1.00 55.34 114 SER A C 1
ATOM 754 O O . SER A 1 114 ? 24.655 -20.035 -38.688 1.00 55.34 114 SER A O 1
ATOM 756 N N . GLU A 1 115 ? 23.313 -19.382 -40.380 1.00 70.62 115 GLU A N 1
ATOM 757 C CA . GLU A 1 115 ? 24.367 -18.756 -41.171 1.00 70.62 115 GLU A CA 1
ATOM 758 C C . GLU A 1 115 ? 24.977 -17.574 -40.397 1.00 70.62 115 GLU A C 1
ATOM 760 O O . GLU A 1 115 ? 24.260 -16.838 -39.708 1.00 70.62 115 GLU A O 1
ATOM 765 N N . PRO A 1 116 ? 26.305 -17.386 -40.482 1.00 73.62 116 PRO A N 1
ATOM 766 C CA . PRO A 1 116 ? 26.980 -16.255 -39.865 1.00 73.62 116 PRO A CA 1
ATOM 767 C C . PRO A 1 116 ? 26.424 -14.940 -40.437 1.00 73.62 116 PRO A C 1
ATOM 769 O O . PRO A 1 116 ? 26.289 -14.818 -41.656 1.00 73.62 116 PRO A O 1
ATOM 772 N N . PRO A 1 117 ? 26.104 -13.943 -39.592 1.00 72.94 117 PRO A N 1
ATOM 773 C CA . PRO A 1 117 ? 25.588 -12.671 -40.071 1.00 72.94 117 PRO A CA 1
ATOM 774 C C . PRO A 1 117 ? 26.626 -11.999 -40.972 1.00 72.94 117 PRO A C 1
ATOM 776 O O . PRO A 1 117 ? 27.774 -11.784 -40.576 1.00 72.94 117 PRO A O 1
ATOM 779 N N . THR A 1 118 ? 26.209 -11.658 -42.190 1.00 72.88 118 THR A N 1
ATOM 780 C CA . THR A 1 118 ? 26.973 -10.817 -43.113 1.00 72.88 118 THR A CA 1
ATOM 781 C C . THR A 1 118 ? 27.379 -9.527 -42.390 1.00 72.88 118 THR A C 1
ATOM 783 O O . THR A 1 118 ? 26.510 -8.876 -41.802 1.00 72.88 118 THR A O 1
ATOM 786 N N . PRO A 1 119 ? 28.664 -9.128 -42.407 1.00 70.06 119 PRO A N 1
ATOM 787 C CA . PRO A 1 119 ? 29.109 -7.899 -41.763 1.00 70.06 119 PRO A CA 1
ATOM 788 C C . PRO A 1 119 ? 28.399 -6.699 -42.400 1.00 70.06 119 PRO A C 1
ATOM 790 O O . PRO A 1 119 ? 28.637 -6.357 -43.559 1.00 70.06 119 PRO A O 1
ATOM 793 N N . ILE A 1 120 ? 27.499 -6.074 -41.640 1.00 70.50 120 ILE A N 1
ATOM 794 C CA . ILE A 1 120 ? 26.845 -4.828 -42.033 1.00 70.50 120 ILE A CA 1
ATOM 795 C C . ILE A 1 120 ? 27.893 -3.720 -41.917 1.00 70.50 120 ILE A C 1
ATOM 797 O O . ILE A 1 120 ? 28.495 -3.526 -40.860 1.00 70.50 120 ILE A O 1
ATOM 801 N N . ALA A 1 121 ? 28.133 -3.027 -43.030 1.00 74.25 121 ALA A N 1
ATOM 802 C CA . ALA A 1 121 ? 29.043 -1.893 -43.100 1.00 74.25 121 ALA A CA 1
ATOM 803 C C . ALA A 1 121 ? 28.658 -0.825 -42.055 1.00 74.25 121 ALA A C 1
ATOM 805 O O . ALA A 1 121 ? 27.465 -0.566 -41.867 1.00 74.25 121 ALA A O 1
ATOM 806 N N . PRO A 1 122 ? 29.636 -0.200 -41.376 1.00 74.06 122 PRO A N 1
ATOM 807 C CA . PRO A 1 122 ? 29.349 0.826 -40.386 1.00 74.06 122 PRO A CA 1
ATOM 808 C C . PRO A 1 122 ? 28.579 1.988 -41.037 1.00 74.06 122 PRO A C 1
ATOM 810 O O . PRO A 1 122 ? 28.916 2.394 -42.154 1.00 74.06 122 PRO A O 1
ATOM 813 N N . PRO A 1 123 ? 27.544 2.525 -40.366 1.00 76.62 123 PRO A N 1
ATOM 814 C CA . PRO A 1 123 ? 26.824 3.693 -40.853 1.00 76.62 123 PRO A CA 1
ATOM 815 C C . PRO A 1 123 ? 27.782 4.890 -40.989 1.00 76.62 123 PRO A C 1
ATOM 817 O O . PRO A 1 123 ? 28.740 4.995 -40.218 1.00 76.62 123 PRO A O 1
ATOM 820 N N . PRO A 1 124 ? 27.552 5.792 -41.963 1.00 73.38 124 PRO A N 1
ATOM 821 C CA . PRO A 1 124 ? 28.413 6.946 -42.182 1.00 73.38 124 PRO A CA 1
ATOM 822 C C . PRO A 1 124 ? 28.482 7.806 -40.917 1.00 73.38 124 PRO A C 1
ATOM 824 O O . PRO A 1 124 ? 27.460 8.235 -40.383 1.00 73.38 124 PRO A O 1
ATOM 827 N N . THR A 1 125 ? 29.704 8.047 -40.448 1.00 72.25 125 THR A N 1
ATOM 828 C CA . THR A 1 125 ? 30.009 8.934 -39.328 1.00 72.25 125 THR A CA 1
ATOM 829 C C . THR A 1 125 ? 29.478 10.332 -39.633 1.00 72.25 125 THR A C 1
ATOM 831 O O . THR A 1 125 ? 29.944 10.987 -40.566 1.00 72.25 125 THR A O 1
ATOM 834 N N . SER A 1 126 ? 28.493 10.785 -38.860 1.00 66.00 126 SER A N 1
ATOM 835 C CA . SER A 1 126 ? 27.977 12.151 -38.938 1.00 66.00 126 SER A CA 1
ATOM 836 C C . SER A 1 126 ? 29.114 13.156 -38.698 1.00 66.00 126 SER A C 1
ATOM 838 O O . SER A 1 126 ? 29.941 12.925 -37.809 1.00 66.00 126 SER A O 1
ATOM 840 N N . PRO A 1 127 ? 29.175 14.268 -39.452 1.00 77.25 127 PRO A N 1
ATOM 841 C CA . PRO A 1 127 ? 30.164 15.316 -39.222 1.00 77.25 127 PRO A CA 1
ATOM 842 C C . PRO A 1 127 ? 30.003 15.913 -37.812 1.00 77.25 127 PRO A C 1
ATOM 844 O O . PRO A 1 127 ? 28.887 15.937 -37.286 1.00 77.25 127 PRO A O 1
ATOM 847 N N . PRO A 1 128 ? 31.095 16.387 -37.184 1.00 71.25 128 PRO A N 1
ATOM 848 C CA . PRO A 1 128 ? 31.032 16.986 -35.859 1.00 71.25 128 PRO A CA 1
ATOM 849 C C . PRO A 1 128 ? 30.122 18.218 -35.886 1.00 71.25 128 PRO A C 1
ATOM 851 O O . PRO A 1 128 ? 30.376 19.179 -36.609 1.00 71.25 128 PRO A O 1
ATOM 854 N N . THR A 1 129 ? 29.056 18.181 -35.089 1.00 66.94 129 THR A N 1
ATOM 855 C CA . THR A 1 129 ? 28.243 19.358 -34.783 1.00 66.94 129 THR A CA 1
ATOM 856 C C . THR A 1 129 ? 29.115 20.337 -34.006 1.00 66.94 129 THR A C 1
ATOM 858 O O . THR A 1 129 ? 29.544 20.036 -32.891 1.00 66.94 129 THR A O 1
ATOM 861 N N . GLU A 1 130 ? 29.409 21.490 -34.604 1.00 62.22 130 GLU A N 1
ATOM 862 C CA . GLU A 1 130 ? 30.156 22.560 -33.949 1.00 62.22 130 GLU A CA 1
ATOM 863 C C . GLU A 1 130 ? 29.396 23.046 -32.708 1.00 62.22 130 GLU A C 1
ATOM 865 O O . GLU A 1 130 ? 28.288 23.578 -32.788 1.00 62.22 130 GLU A O 1
ATOM 870 N N . THR A 1 131 ? 30.000 22.836 -31.540 1.00 64.88 131 THR A N 1
ATOM 871 C CA . THR A 1 131 ? 29.537 23.383 -30.265 1.00 64.88 131 THR A CA 1
ATOM 872 C C . THR A 1 131 ? 29.697 24.905 -30.298 1.00 64.88 131 THR A C 1
ATOM 874 O O . THR A 1 131 ? 30.829 25.381 -30.422 1.00 64.88 131 THR A O 1
ATOM 877 N N . PRO A 1 132 ? 28.622 25.702 -30.165 1.00 68.75 132 PRO A N 1
ATOM 878 C CA . PRO A 1 132 ? 28.752 27.150 -30.099 1.00 68.75 132 PRO A CA 1
ATOM 879 C C . PRO A 1 132 ? 29.527 27.546 -28.837 1.00 68.75 132 PRO A C 1
ATOM 881 O O . PRO A 1 132 ? 29.164 27.187 -27.716 1.00 68.75 132 PRO A O 1
ATOM 884 N N . ALA A 1 133 ? 30.612 28.296 -29.031 1.00 67.00 133 ALA A N 1
ATOM 885 C CA . ALA A 1 133 ? 31.399 28.880 -27.957 1.00 67.00 133 ALA A CA 1
ATOM 886 C C . ALA A 1 133 ? 30.549 29.909 -27.192 1.00 67.00 133 ALA A C 1
ATOM 888 O O . ALA A 1 133 ? 30.212 30.975 -27.714 1.00 67.00 133 ALA A O 1
ATOM 889 N N . ALA A 1 134 ? 30.193 29.592 -25.946 1.00 58.34 134 ALA A N 1
ATOM 890 C CA . ALA A 1 134 ? 29.512 30.524 -25.059 1.00 58.34 134 ALA A CA 1
ATOM 891 C C . ALA A 1 134 ? 30.442 31.710 -24.748 1.00 58.34 134 ALA A C 1
ATOM 893 O O . ALA A 1 134 ? 31.446 31.579 -24.047 1.00 58.34 134 ALA A O 1
ATOM 894 N N . THR A 1 135 ? 30.104 32.879 -25.291 1.00 63.94 135 THR A N 1
ATOM 895 C CA . THR A 1 135 ? 30.759 34.151 -24.973 1.00 63.94 135 THR A CA 1
ATOM 896 C C . THR A 1 135 ? 30.265 34.606 -23.602 1.00 63.94 135 THR A C 1
ATOM 898 O O . THR A 1 135 ? 29.119 35.026 -23.460 1.00 63.94 135 THR A O 1
ATOM 901 N N . ALA A 1 136 ? 31.106 34.499 -22.573 1.00 56.25 136 ALA A N 1
ATOM 902 C CA . ALA A 1 136 ? 30.789 35.009 -21.243 1.00 56.25 136 ALA A CA 1
ATOM 903 C C . ALA A 1 136 ? 30.910 36.544 -21.224 1.00 56.25 136 ALA A C 1
ATOM 905 O O . ALA A 1 136 ? 32.001 37.095 -21.088 1.00 56.25 136 ALA A O 1
ATOM 906 N N . THR A 1 137 ? 29.788 37.252 -21.358 1.00 65.12 137 THR A N 1
ATOM 907 C CA . THR A 1 137 ? 29.721 38.691 -21.077 1.00 65.12 137 THR A CA 1
ATOM 908 C C . THR A 1 137 ? 29.574 38.890 -19.569 1.00 65.12 137 THR A C 1
ATOM 910 O O . THR A 1 137 ? 28.495 38.712 -19.005 1.00 65.12 137 THR A O 1
ATOM 913 N N . ALA A 1 138 ? 30.671 39.251 -18.901 1.00 56.41 138 ALA A N 1
ATOM 914 C CA . ALA A 1 138 ? 30.655 39.671 -17.505 1.00 56.41 138 ALA A CA 1
ATOM 915 C C . ALA A 1 138 ? 29.857 40.979 -17.374 1.00 56.41 138 ALA A C 1
ATOM 917 O O . ALA A 1 138 ? 30.348 42.060 -17.693 1.00 56.41 138 ALA A O 1
ATOM 918 N N . THR A 1 139 ? 28.607 40.874 -16.928 1.00 64.50 139 THR A N 1
ATOM 919 C CA . THR A 1 139 ? 27.789 42.036 -16.572 1.00 64.50 139 THR A CA 1
ATOM 920 C C . THR A 1 139 ? 28.099 42.392 -15.123 1.00 64.50 139 THR A C 1
ATOM 922 O O . THR A 1 139 ? 27.924 41.566 -14.229 1.00 64.50 139 THR A O 1
ATOM 925 N N . ALA A 1 140 ? 28.617 43.600 -14.894 1.00 62.47 140 ALA A N 1
ATOM 926 C CA . ALA A 1 140 ? 28.914 44.102 -13.559 1.00 62.47 140 ALA A CA 1
ATOM 927 C C . ALA A 1 140 ? 27.634 44.118 -12.708 1.00 62.47 140 ALA A C 1
ATOM 929 O O . ALA A 1 140 ? 26.659 44.793 -13.039 1.00 62.47 140 ALA A O 1
ATOM 930 N N . SER A 1 141 ? 27.651 43.350 -11.619 1.00 59.34 141 SER A N 1
ATOM 931 C CA . SER A 1 141 ? 26.581 43.314 -10.626 1.00 59.34 141 SER A CA 1
ATOM 932 C C . SER A 1 141 ? 26.508 44.669 -9.911 1.00 59.34 141 SER A C 1
ATOM 934 O O . SER A 1 141 ? 27.529 45.104 -9.372 1.00 59.34 141 SER A O 1
ATOM 936 N N . PRO A 1 142 ? 25.349 45.349 -9.864 1.00 69.75 142 PRO A N 1
ATOM 937 C CA . PRO A 1 142 ? 25.204 46.550 -9.055 1.00 69.75 142 PRO A CA 1
ATOM 938 C C . PRO A 1 142 ? 25.373 46.191 -7.575 1.00 69.75 142 PRO A C 1
ATOM 940 O O . PRO A 1 142 ? 24.771 45.239 -7.079 1.00 69.75 142 PRO A O 1
ATOM 943 N N . THR A 1 143 ? 26.207 46.957 -6.875 1.00 65.12 143 THR A N 1
ATOM 944 C CA . THR A 1 143 ? 26.344 46.897 -5.418 1.00 65.12 143 THR A CA 1
ATOM 945 C C . THR A 1 143 ? 25.001 47.279 -4.787 1.00 65.12 143 THR A C 1
ATOM 947 O O . THR A 1 143 ? 24.555 48.410 -4.995 1.00 65.12 143 THR A O 1
ATOM 950 N N . PRO A 1 144 ? 24.332 46.391 -4.029 1.00 64.12 144 PRO A N 1
ATOM 951 C CA . PRO A 1 144 ? 23.107 46.755 -3.336 1.00 64.12 144 PRO A CA 1
ATOM 952 C C . PRO A 1 144 ? 23.439 47.755 -2.223 1.00 64.12 144 PRO A C 1
ATOM 954 O O . PRO A 1 144 ? 24.154 47.444 -1.272 1.00 64.12 144 PRO A O 1
ATOM 957 N N . THR A 1 145 ? 22.925 48.978 -2.346 1.00 69.06 145 THR A N 1
ATOM 958 C CA . THR A 1 145 ? 22.876 49.937 -1.241 1.00 69.06 145 THR A CA 1
ATOM 959 C C . THR A 1 145 ? 21.928 49.381 -0.181 1.00 69.06 145 THR A C 1
ATOM 961 O O . THR A 1 145 ? 20.733 49.240 -0.430 1.00 69.06 145 THR A O 1
ATOM 964 N N . ALA A 1 146 ? 22.458 49.040 0.993 1.00 57.91 146 ALA A N 1
ATOM 965 C CA . ALA A 1 146 ? 21.655 48.633 2.136 1.00 57.91 146 ALA A CA 1
ATOM 966 C C . ALA A 1 146 ? 20.814 49.827 2.614 1.00 57.91 146 ALA A C 1
ATOM 968 O O . ALA A 1 146 ? 21.313 50.738 3.270 1.00 57.91 146 ALA A O 1
ATOM 969 N N . THR A 1 147 ? 19.536 49.851 2.245 1.00 69.19 147 THR A N 1
ATOM 970 C CA . THR A 1 147 ? 18.550 50.725 2.880 1.00 69.19 147 THR A CA 1
ATOM 971 C C . THR A 1 147 ? 18.128 50.058 4.182 1.00 69.19 147 THR A C 1
ATOM 973 O O . THR A 1 147 ? 17.376 49.083 4.168 1.00 69.19 147 THR A O 1
ATOM 976 N N . GLU A 1 148 ? 18.630 50.565 5.308 1.00 62.47 148 GLU A N 1
ATOM 977 C CA . GLU A 1 148 ? 18.153 50.177 6.634 1.00 62.47 148 GLU A CA 1
ATOM 978 C C . GLU A 1 148 ? 16.676 50.564 6.763 1.00 62.47 148 GLU A C 1
ATOM 980 O O . GLU A 1 148 ? 16.314 51.713 7.010 1.00 62.47 148 GLU A O 1
ATOM 985 N N . THR A 1 149 ? 15.800 49.591 6.523 1.00 69.94 149 THR A N 1
ATOM 986 C CA . THR A 1 149 ? 14.372 49.727 6.798 1.00 69.94 149 THR A CA 1
ATOM 987 C C . THR A 1 149 ? 14.180 49.404 8.270 1.00 69.94 149 THR A C 1
ATOM 989 O O . THR A 1 149 ? 14.513 48.302 8.705 1.00 69.94 149 THR A O 1
ATOM 992 N N . ALA A 1 150 ? 13.681 50.372 9.041 1.00 71.50 150 ALA A N 1
ATOM 993 C CA . ALA A 1 150 ? 13.364 50.183 10.450 1.00 71.50 150 ALA A CA 1
ATOM 994 C C . ALA A 1 150 ? 12.459 48.952 10.615 1.00 71.50 150 ALA A C 1
ATOM 996 O O . ALA A 1 150 ? 11.337 48.915 10.108 1.00 71.50 150 ALA A O 1
ATOM 997 N N . SER A 1 151 ? 12.988 47.928 11.287 1.00 68.06 151 SER A N 1
ATOM 998 C CA . SER A 1 151 ? 12.268 46.696 11.593 1.00 68.06 151 SER A CA 1
ATOM 999 C C . SER A 1 151 ? 11.080 47.039 12.500 1.00 68.06 151 SER A C 1
ATOM 1001 O O . SER A 1 151 ? 11.301 47.638 13.558 1.00 68.06 151 SER A O 1
ATOM 1003 N N . PRO A 1 152 ? 9.828 46.730 12.118 1.00 76.88 152 PRO A N 1
ATOM 1004 C CA . PRO A 1 152 ? 8.687 46.971 12.986 1.00 76.88 152 PRO A CA 1
ATOM 1005 C C . PRO A 1 152 ? 8.858 46.156 14.268 1.00 76.88 152 PRO A C 1
ATOM 1007 O O . PRO A 1 152 ? 9.060 44.942 14.228 1.00 76.88 152 PRO A O 1
ATOM 1010 N N . THR A 1 153 ? 8.781 46.834 15.413 1.00 77.31 153 THR A N 1
ATOM 1011 C CA . THR A 1 153 ? 8.778 46.199 16.731 1.00 77.31 153 THR A CA 1
ATOM 1012 C C . THR A 1 153 ? 7.702 45.106 16.753 1.00 77.31 153 THR A C 1
ATOM 1014 O O . THR A 1 153 ? 6.531 45.422 16.513 1.00 77.31 153 THR A O 1
ATOM 1017 N N . PRO A 1 154 ? 8.052 43.832 17.013 1.00 74.19 154 PRO A N 1
ATOM 1018 C CA . PRO A 1 154 ? 7.075 42.755 17.043 1.00 74.19 154 PRO A CA 1
ATOM 1019 C C . PRO A 1 154 ? 6.059 43.045 18.146 1.00 74.19 154 PRO A C 1
ATOM 1021 O O . PRO A 1 154 ? 6.391 43.088 19.330 1.00 74.19 154 PRO A O 1
ATOM 1024 N N . THR A 1 155 ? 4.810 43.279 17.750 1.00 81.38 155 THR A N 1
ATOM 1025 C CA . THR A 1 155 ? 3.696 43.345 18.694 1.00 81.38 155 THR A CA 1
ATOM 1026 C C . THR A 1 155 ? 3.432 41.920 19.159 1.00 81.38 155 THR A C 1
ATOM 1028 O O . THR A 1 155 ? 3.072 41.064 18.349 1.00 81.38 155 THR A O 1
ATOM 1031 N N . ALA A 1 156 ? 3.663 41.652 20.446 1.00 72.06 156 ALA A N 1
ATOM 1032 C CA . ALA A 1 156 ? 3.363 40.367 21.057 1.00 72.06 156 ALA A CA 1
ATOM 1033 C C . ALA A 1 156 ? 1.861 40.100 20.907 1.00 72.06 156 ALA A C 1
ATOM 1035 O O . ALA A 1 156 ? 1.034 40.690 21.595 1.00 72.06 156 ALA A O 1
ATOM 1036 N N . THR A 1 157 ? 1.513 39.250 19.947 1.00 79.19 157 THR A N 1
ATOM 1037 C CA . THR A 1 157 ? 0.156 38.735 19.816 1.00 79.19 157 THR A CA 1
ATOM 1038 C C . THR A 1 157 ? 0.012 37.676 20.893 1.00 79.19 157 THR A C 1
ATOM 1040 O O . THR A 1 157 ? 0.712 36.662 20.857 1.00 79.19 157 THR A O 1
ATOM 1043 N N . GLU A 1 158 ? -0.843 37.937 21.881 1.00 73.75 158 GLU A N 1
ATOM 1044 C CA . GLU A 1 158 ? -1.182 36.952 22.900 1.00 73.75 158 GLU A CA 1
ATOM 1045 C C . GLU A 1 158 ? -1.731 35.710 22.198 1.00 73.75 158 GLU A C 1
ATOM 1047 O O . GLU A 1 158 ? -2.824 35.702 21.632 1.00 73.75 158 GLU A O 1
ATOM 1052 N N . THR A 1 159 ? -0.909 34.664 22.162 1.00 76.88 159 THR A N 1
ATOM 1053 C CA . THR A 1 159 ? -1.309 33.369 21.630 1.00 76.88 159 THR A CA 1
ATOM 1054 C C . THR A 1 159 ? -2.264 32.781 22.651 1.00 76.88 159 THR A C 1
ATOM 1056 O O . THR A 1 159 ? -1.848 32.443 23.760 1.00 76.88 159 THR A O 1
ATOM 1059 N N . ALA A 1 160 ? -3.552 32.726 22.306 1.00 79.19 160 ALA A N 1
ATOM 1060 C CA . ALA A 1 160 ? -4.558 32.113 23.155 1.00 79.19 160 ALA A CA 1
ATOM 1061 C C . ALA A 1 160 ? -4.084 30.709 23.550 1.00 79.19 160 ALA A C 1
ATOM 1063 O O . ALA A 1 160 ? -3.743 29.894 22.690 1.00 79.19 160 ALA A O 1
ATOM 1064 N N . SER A 1 161 ? -4.027 30.459 24.860 1.00 78.75 161 SER A N 1
ATOM 1065 C CA . SER A 1 161 ? -3.696 29.144 25.402 1.00 78.75 161 SER A CA 1
ATOM 1066 C C . SER A 1 161 ? -4.623 28.109 24.756 1.00 78.75 161 SER A C 1
ATOM 1068 O O . SER A 1 161 ? -5.843 28.326 24.762 1.00 78.75 161 SER A O 1
ATOM 1070 N N . PRO A 1 162 ? -4.095 27.026 24.155 1.00 78.69 162 PRO A N 1
ATOM 1071 C CA . PRO A 1 162 ? -4.929 26.040 23.492 1.00 78.69 162 PRO A CA 1
ATOM 1072 C C . PRO A 1 162 ? -5.922 25.490 24.513 1.00 78.69 162 PRO A C 1
ATOM 1074 O O . PRO A 1 162 ? -5.545 24.983 25.571 1.00 78.69 162 PRO A O 1
ATOM 1077 N N . THR A 1 163 ? -7.211 25.630 24.209 1.00 81.62 163 THR A N 1
ATOM 1078 C CA . THR A 1 163 ? -8.260 24.984 25.000 1.00 81.62 163 THR A CA 1
ATOM 1079 C C . THR A 1 163 ? -7.972 23.480 24.982 1.00 81.62 163 THR A C 1
ATOM 1081 O O . THR A 1 163 ? -7.700 22.956 23.898 1.00 81.62 163 THR A O 1
ATOM 1084 N N . PRO A 1 164 ? -7.965 22.784 26.136 1.00 74.12 164 PRO A N 1
ATOM 1085 C CA . PRO A 1 164 ? -7.651 21.363 26.175 1.00 74.12 164 PRO A CA 1
ATOM 1086 C C . PRO A 1 164 ? -8.574 20.618 25.210 1.00 74.12 164 PRO A C 1
ATOM 1088 O O . PRO A 1 164 ? -9.798 20.684 25.331 1.00 74.12 164 PRO A O 1
ATOM 1091 N N . SER A 1 165 ? -7.972 19.959 24.218 1.00 77.94 165 SER A N 1
ATOM 1092 C CA . SER A 1 165 ? -8.701 19.140 23.255 1.00 77.94 165 SER A CA 1
ATOM 1093 C C . SER A 1 165 ? -9.441 18.056 24.026 1.00 77.94 165 SER A C 1
ATOM 1095 O O . SER A 1 165 ? -8.830 17.350 24.830 1.00 77.94 165 SER A O 1
ATOM 1097 N N . ALA A 1 166 ? -10.753 17.949 23.810 1.00 76.12 166 ALA A N 1
ATOM 1098 C CA . ALA A 1 166 ? -11.567 16.932 24.454 1.00 76.12 166 ALA A CA 1
ATOM 1099 C C . ALA A 1 166 ? -10.942 15.551 24.223 1.00 76.12 166 ALA A C 1
ATOM 1101 O O . ALA A 1 166 ? -10.553 15.220 23.100 1.00 76.12 166 ALA A O 1
ATOM 1102 N N . THR A 1 167 ? -10.831 14.763 25.294 1.00 79.00 167 THR A N 1
ATOM 1103 C CA . THR A 1 167 ? -10.420 13.362 25.210 1.00 79.00 167 THR A CA 1
ATOM 1104 C C . THR A 1 167 ? -11.323 12.662 24.190 1.00 79.00 167 THR A C 1
ATOM 1106 O O . THR A 1 167 ? -12.545 12.724 24.356 1.00 79.00 167 THR A O 1
ATOM 1109 N N . PRO A 1 168 ? -10.772 12.036 23.133 1.00 75.00 168 PRO A N 1
ATOM 1110 C CA . PRO A 1 168 ? -11.578 11.357 22.129 1.00 75.00 168 PRO A CA 1
ATOM 1111 C C . PRO A 1 168 ? -12.497 10.335 22.798 1.00 75.00 168 PRO A C 1
ATOM 1113 O O . PRO A 1 168 ? -12.038 9.514 23.593 1.00 75.00 168 PRO A O 1
ATOM 1116 N N . ALA A 1 169 ? -13.796 10.410 22.503 1.00 76.19 169 ALA A N 1
ATOM 1117 C CA . ALA A 1 169 ? -14.749 9.420 22.981 1.00 76.19 169 ALA A CA 1
ATOM 1118 C C . ALA A 1 169 ? -14.343 8.036 22.453 1.00 76.19 169 ALA A C 1
ATOM 1120 O O . ALA A 1 169 ? -14.008 7.885 21.277 1.00 76.19 169 ALA A O 1
ATOM 1121 N N . GLU A 1 170 ? -14.346 7.034 23.328 1.00 78.75 170 GLU A N 1
ATOM 1122 C CA . GLU A 1 170 ? -14.012 5.666 22.951 1.00 78.75 170 GLU A CA 1
ATOM 1123 C C . GLU A 1 170 ? -15.072 5.133 21.978 1.00 78.75 170 GLU A C 1
ATOM 1125 O O . GLU A 1 170 ? -16.250 5.016 22.315 1.00 78.75 170 GLU A O 1
ATOM 1130 N N . VAL A 1 171 ? -14.659 4.854 20.740 1.00 81.56 171 VAL A N 1
ATOM 1131 C CA . VAL A 1 171 ? -15.540 4.284 19.719 1.00 81.56 171 VAL A CA 1
ATOM 1132 C C . VAL A 1 171 ? -15.780 2.813 20.067 1.00 81.56 171 VAL A C 1
ATOM 1134 O O . VAL A 1 171 ? -14.882 1.982 19.927 1.00 81.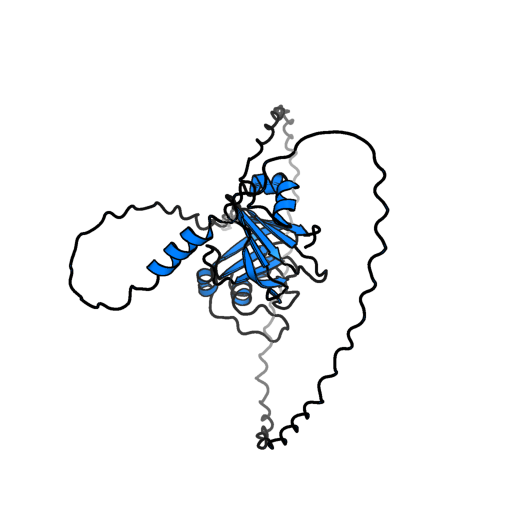56 171 VAL A O 1
ATOM 1137 N N . ALA A 1 172 ? -16.983 2.494 20.546 1.00 87.12 172 ALA A N 1
ATOM 1138 C CA . ALA A 1 172 ? -17.394 1.126 20.846 1.00 87.12 172 ALA A CA 1
ATOM 1139 C C . ALA A 1 172 ? -17.765 0.391 19.549 1.00 87.12 172 ALA A C 1
ATOM 1141 O O . ALA A 1 172 ? -18.847 0.593 18.997 1.00 87.12 172 ALA A O 1
ATOM 1142 N N . CYS A 1 173 ? -16.862 -0.456 19.059 1.00 92.94 173 CYS A N 1
ATOM 1143 C CA . CYS A 1 173 ? -17.092 -1.269 17.867 1.00 92.94 173 CYS A CA 1
ATOM 1144 C C . CYS A 1 173 ? -17.676 -2.648 18.208 1.00 92.94 173 CYS A C 1
ATOM 1146 O O . CYS A 1 173 ? -17.442 -3.142 19.311 1.00 92.94 173 CYS A O 1
ATOM 1148 N N . PRO A 1 174 ? -18.402 -3.304 17.278 1.00 90.88 174 PRO A N 1
ATOM 1149 C CA . PRO A 1 174 ? -18.889 -4.663 17.487 1.00 90.88 174 PRO A CA 1
ATOM 1150 C C . PRO A 1 174 ? -17.740 -5.637 17.773 1.00 90.88 174 PRO A C 1
ATOM 1152 O O . PRO A 1 174 ? -16.809 -5.775 16.973 1.00 90.88 174 PRO A O 1
ATOM 1155 N N . ASP A 1 175 ? -17.825 -6.336 18.902 1.00 84.12 175 ASP A N 1
ATOM 1156 C CA . ASP A 1 175 ? -16.881 -7.394 19.248 1.00 84.12 175 ASP A CA 1
ATOM 1157 C C . ASP A 1 175 ? -16.989 -8.577 18.265 1.00 84.12 175 ASP A C 1
ATOM 1159 O O . ASP A 1 175 ? -18.064 -8.906 17.763 1.00 84.12 175 ASP A O 1
ATOM 1163 N N . GLY A 1 176 ? -15.862 -9.244 17.997 1.00 88.31 176 GLY A N 1
ATOM 1164 C CA . GLY A 1 176 ? -15.802 -10.495 17.224 1.00 88.31 176 GLY A CA 1
ATOM 1165 C C . GLY A 1 176 ? -15.336 -10.374 15.768 1.00 88.31 176 GLY A C 1
ATOM 1166 O O . GLY A 1 176 ? -14.924 -11.381 15.191 1.00 88.31 176 GLY A O 1
ATOM 1167 N N . LEU A 1 177 ? -15.323 -9.168 15.187 1.00 93.25 177 LEU A N 1
ATOM 1168 C CA . LEU A 1 177 ? -14.781 -8.947 13.835 1.00 93.25 177 LEU A CA 1
ATOM 1169 C C . LEU A 1 177 ? -13.254 -8.802 13.812 1.00 93.25 177 LEU A C 1
ATOM 1171 O O . LEU A 1 177 ? -12.627 -9.114 12.807 1.00 93.25 177 LEU A O 1
ATOM 1175 N N . LEU A 1 178 ? -12.662 -8.332 14.910 1.00 93.19 178 LEU A N 1
ATOM 1176 C CA . LEU A 1 178 ? -11.224 -8.097 15.043 1.00 93.19 178 LEU A CA 1
ATOM 1177 C C . LEU A 1 178 ? -10.525 -9.337 15.600 1.00 93.19 178 LEU A C 1
ATOM 1179 O O . LEU A 1 178 ? -10.758 -9.694 16.760 1.00 93.19 178 LEU A O 1
ATOM 1183 N N . GLN A 1 179 ? -9.651 -9.964 14.813 1.00 93.38 179 GLN A N 1
ATOM 1184 C CA . GLN A 1 179 ? -8.911 -11.163 15.207 1.00 93.38 179 GLN A CA 1
ATOM 1185 C C . GLN A 1 179 ? -7.410 -10.991 14.898 1.00 93.38 179 GLN A C 1
ATOM 1187 O O . GLN A 1 179 ? -6.964 -9.927 14.479 1.00 93.38 179 GLN A O 1
ATOM 1192 N N . GLY A 1 180 ? -6.594 -11.990 15.247 1.00 93.50 180 GLY A N 1
ATOM 1193 C CA . GLY A 1 180 ? -5.180 -12.049 14.854 1.00 93.50 180 GLY A CA 1
ATOM 1194 C C . GLY A 1 180 ? -4.345 -10.779 15.101 1.00 93.50 180 GLY A C 1
ATOM 1195 O O . GLY A 1 180 ? -4.396 -10.154 16.168 1.00 93.50 180 GLY A O 1
ATOM 1196 N N . GLY A 1 181 ? -3.503 -10.440 14.120 1.00 94.44 181 GLY A N 1
ATOM 1197 C CA . GLY A 1 181 ? -2.638 -9.256 14.141 1.00 94.44 181 GLY A CA 1
ATOM 1198 C C . GLY A 1 181 ? -3.418 -7.938 14.061 1.00 94.44 181 GLY A C 1
ATOM 1199 O O . GLY A 1 181 ? -3.119 -7.011 14.817 1.00 94.44 181 GLY A O 1
ATOM 1200 N N . PHE A 1 182 ? -4.470 -7.862 13.235 1.00 96.19 182 PHE A N 1
ATOM 1201 C CA . PHE A 1 182 ? -5.274 -6.642 13.068 1.00 96.19 182 PHE A CA 1
ATOM 1202 C C . PHE A 1 182 ? -5.977 -6.234 14.358 1.00 96.19 182 PHE A C 1
ATOM 1204 O O . PHE A 1 182 ? -5.871 -5.087 14.789 1.00 96.19 182 PHE A O 1
ATOM 1211 N N . GLY A 1 183 ? -6.638 -7.174 15.035 1.00 95.25 183 GLY A N 1
ATOM 1212 C CA . GLY A 1 183 ? -7.320 -6.892 16.291 1.00 95.25 183 GLY A CA 1
ATOM 1213 C C . GLY A 1 183 ? -6.372 -6.474 17.411 1.00 95.25 183 GLY A C 1
ATOM 1214 O O . GLY A 1 183 ? -6.728 -5.619 18.224 1.00 95.25 183 GLY A O 1
ATOM 1215 N N . ARG A 1 184 ? -5.154 -7.029 17.447 1.00 94.94 184 ARG A N 1
ATOM 1216 C CA . ARG A 1 184 ? -4.116 -6.622 18.407 1.00 94.94 184 ARG A CA 1
ATOM 1217 C C . ARG A 1 184 ? -3.615 -5.209 18.118 1.00 94.94 184 ARG A C 1
ATOM 1219 O O . ARG A 1 184 ? -3.627 -4.384 19.031 1.00 94.94 184 ARG A O 1
ATOM 1226 N N . LEU A 1 185 ? -3.277 -4.905 16.863 1.00 95.75 185 LEU A N 1
ATOM 1227 C CA . LEU A 1 185 ? -2.875 -3.562 16.441 1.00 95.75 185 LEU A CA 1
ATOM 1228 C C . LEU A 1 185 ? -3.970 -2.522 16.732 1.00 95.75 185 LEU A C 1
ATOM 1230 O O . LEU A 1 185 ? -3.700 -1.501 17.360 1.00 95.75 185 LEU A O 1
ATOM 1234 N N . PHE A 1 186 ? -5.215 -2.806 16.350 1.00 95.56 186 PHE A N 1
ATOM 1235 C CA . PHE A 1 186 ? -6.359 -1.908 16.528 1.00 95.56 186 PHE A CA 1
ATOM 1236 C C . PHE A 1 186 ? -6.668 -1.607 18.005 1.00 95.56 186 PHE A C 1
ATOM 1238 O O . PHE A 1 186 ? -7.027 -0.485 18.371 1.00 95.56 186 PHE A O 1
ATOM 1245 N N . LYS A 1 187 ? -6.526 -2.601 18.892 1.00 93.38 187 LYS A N 1
ATOM 1246 C CA . LYS A 1 187 ? -6.717 -2.406 20.339 1.00 93.38 187 LYS A CA 1
ATOM 1247 C C . LYS A 1 187 ? -5.571 -1.603 20.952 1.00 93.38 187 LYS A C 1
ATOM 1249 O O . LYS A 1 187 ? -5.833 -0.701 21.749 1.00 93.38 187 LYS A O 1
ATOM 1254 N N . ALA A 1 188 ? -4.334 -1.912 20.564 1.00 94.62 188 ALA A N 1
ATOM 1255 C CA . ALA A 1 188 ? -3.126 -1.305 21.116 1.00 94.62 188 ALA A CA 1
ATOM 1256 C C . ALA A 1 188 ? -2.884 0.136 20.637 1.00 94.62 188 ALA A C 1
ATOM 1258 O O . ALA A 1 188 ? -2.306 0.926 21.381 1.00 94.62 188 ALA A O 1
ATOM 1259 N N . ASN A 1 189 ? -3.319 0.494 19.425 1.00 95.38 189 ASN A N 1
ATOM 1260 C CA . ASN A 1 189 ? -3.050 1.800 18.831 1.00 95.38 189 ASN A CA 1
ATOM 1261 C C . ASN A 1 189 ? -4.330 2.638 18.685 1.00 95.38 189 ASN A C 1
ATOM 1263 O O . ASN A 1 189 ? -5.173 2.400 17.819 1.00 95.38 189 ASN A O 1
ATOM 1267 N N . VAL A 1 190 ? -4.456 3.660 19.538 1.00 93.88 190 VAL A N 1
ATOM 1268 C CA . VAL A 1 190 ? -5.612 4.569 19.543 1.00 93.88 190 VAL A CA 1
ATOM 1269 C C . VAL A 1 190 ? -5.731 5.382 18.251 1.00 93.88 190 VAL A C 1
ATOM 1271 O O . VAL A 1 190 ? -6.849 5.602 17.796 1.00 93.88 190 VAL A O 1
ATOM 1274 N N . ASN A 1 191 ? -4.615 5.775 17.627 1.00 95.12 191 ASN A N 1
ATOM 1275 C CA . ASN A 1 191 ? -4.635 6.567 16.394 1.00 95.12 191 ASN A CA 1
ATOM 1276 C C . ASN A 1 191 ? -5.168 5.737 15.226 1.00 95.12 191 ASN A C 1
ATOM 1278 O O . ASN A 1 191 ? -6.037 6.205 14.498 1.00 95.12 191 ASN A O 1
ATOM 1282 N N . VAL A 1 192 ? -4.732 4.479 15.119 1.00 96.50 192 VAL A N 1
ATOM 1283 C CA . VAL A 1 192 ? -5.253 3.527 14.127 1.00 96.50 192 VAL A CA 1
ATOM 1284 C C . VAL A 1 192 ? -6.758 3.328 14.311 1.00 96.50 192 VAL A C 1
ATOM 1286 O O . VAL A 1 192 ? -7.512 3.396 13.344 1.00 96.50 192 VAL A O 1
ATOM 1289 N N . ARG A 1 193 ? -7.221 3.143 15.555 1.00 95.56 193 ARG A N 1
ATOM 1290 C CA . ARG A 1 193 ? -8.651 2.985 15.857 1.00 95.56 193 ARG A CA 1
ATOM 1291 C C . ARG A 1 193 ? -9.472 4.217 15.477 1.00 95.56 193 ARG A C 1
ATOM 1293 O O . ARG A 1 193 ? -10.515 4.079 14.846 1.00 95.56 193 ARG A O 1
ATOM 1300 N N . VAL A 1 194 ? -9.008 5.409 15.847 1.00 94.56 194 VAL A N 1
ATOM 1301 C CA . VAL A 1 194 ? -9.690 6.669 15.512 1.00 94.56 194 VAL A CA 1
ATOM 1302 C C . VAL A 1 194 ? -9.685 6.913 14.001 1.00 94.56 194 VAL A C 1
ATOM 1304 O O . VAL A 1 194 ? -10.706 7.324 13.461 1.00 94.56 194 VAL A O 1
ATOM 1307 N N . GLY A 1 195 ? -8.571 6.636 13.319 1.00 95.94 195 GLY A N 1
ATOM 1308 C CA . GLY A 1 195 ? -8.418 6.881 11.884 1.00 95.94 195 GLY A CA 1
ATOM 1309 C C . GLY A 1 195 ? -9.155 5.885 10.987 1.00 95.94 195 GLY A C 1
ATOM 1310 O O . GLY A 1 195 ? -9.525 6.241 9.873 1.00 95.94 195 GLY A O 1
ATOM 1311 N N . LEU A 1 196 ? -9.378 4.650 11.445 1.00 97.12 196 LEU A N 1
ATOM 1312 C CA . LEU A 1 196 ? -10.112 3.633 10.687 1.00 97.12 196 LEU A CA 1
ATOM 1313 C C . LEU A 1 196 ? -11.606 3.576 11.018 1.00 97.12 196 LEU A C 1
ATOM 1315 O O . LEU A 1 196 ? -12.393 3.167 10.165 1.00 97.12 196 LEU A O 1
ATOM 1319 N N . GLY A 1 197 ? -12.014 3.953 12.231 1.00 96.50 197 GLY A N 1
ATOM 1320 C CA . GLY A 1 197 ? -13.369 3.691 12.716 1.00 96.50 197 GLY A CA 1
ATOM 1321 C C . GLY A 1 197 ? -13.615 2.198 12.946 1.00 96.50 197 GLY A C 1
ATOM 1322 O O . GLY A 1 197 ? -12.681 1.428 13.181 1.00 96.50 197 GLY A O 1
ATOM 1323 N N . CYS A 1 198 ? -14.873 1.768 12.902 1.00 96.94 198 CYS A N 1
ATOM 1324 C CA . CYS A 1 198 ? -15.215 0.379 13.190 1.00 96.94 198 CYS A CA 1
ATOM 1325 C C . CYS A 1 198 ? -14.992 -0.570 12.001 1.00 96.94 198 CYS A C 1
ATOM 1327 O O . CYS A 1 198 ? -15.149 -0.173 10.843 1.00 96.94 198 CYS A O 1
ATOM 1329 N N . PRO A 1 199 ? -14.634 -1.844 12.261 1.00 97.12 199 PRO A N 1
ATOM 1330 C CA . PRO A 1 199 ? -14.566 -2.869 11.227 1.00 97.12 199 PRO A CA 1
ATOM 1331 C C . PRO A 1 199 ? -15.960 -3.115 10.636 1.00 97.12 199 PRO A C 1
ATOM 1333 O O . PRO A 1 199 ? -16.948 -3.234 11.360 1.00 97.12 199 PRO A O 1
ATOM 1336 N N . LEU A 1 200 ? -16.031 -3.222 9.312 1.00 95.62 200 LEU A N 1
ATOM 1337 C CA . LEU A 1 200 ? -17.271 -3.456 8.563 1.00 95.62 200 LEU A CA 1
ATOM 1338 C C . LEU A 1 200 ? -17.508 -4.938 8.259 1.00 95.62 200 LEU A C 1
ATOM 1340 O O . LEU A 1 200 ? -18.632 -5.344 7.969 1.00 95.62 200 LEU A O 1
ATOM 1344 N N . ALA A 1 201 ? -16.445 -5.739 8.275 1.00 93.69 201 ALA A N 1
ATOM 1345 C CA . ALA A 1 201 ? -16.478 -7.160 7.967 1.00 93.69 201 ALA A CA 1
ATOM 1346 C C . ALA A 1 201 ? -15.350 -7.895 8.698 1.00 93.69 201 ALA A C 1
ATOM 1348 O O . ALA A 1 201 ? -14.407 -7.278 9.199 1.00 93.69 201 ALA A O 1
ATOM 1349 N N . ALA A 1 202 ? -15.454 -9.222 8.746 1.00 94.12 202 ALA A N 1
ATOM 1350 C CA . ALA A 1 202 ? -14.360 -10.073 9.192 1.00 94.12 202 ALA A CA 1
ATOM 1351 C C . ALA A 1 202 ? -13.177 -10.008 8.211 1.00 94.12 202 ALA A C 1
ATOM 1353 O O . ALA A 1 202 ? -13.330 -9.613 7.053 1.00 94.12 202 ALA A O 1
ATOM 1354 N N . GLU A 1 203 ? -12.009 -10.408 8.700 1.00 93.75 203 GLU A N 1
ATOM 1355 C CA . GLU A 1 203 ? -10.794 -10.590 7.908 1.00 93.75 203 GLU A CA 1
ATOM 1356 C C . GLU A 1 203 ? -11.005 -11.616 6.787 1.00 93.75 203 GLU A C 1
ATOM 1358 O O . GLU A 1 203 ? -11.633 -12.657 6.992 1.00 93.75 203 GLU A O 1
ATOM 1363 N N . VAL A 1 204 ? -10.472 -11.323 5.600 1.00 93.50 204 VAL A N 1
ATOM 1364 C CA . VAL A 1 204 ? -10.535 -12.208 4.433 1.00 93.50 204 VAL A CA 1
ATOM 1365 C C . VAL A 1 204 ? -9.119 -12.503 3.959 1.00 93.50 204 VAL A C 1
ATOM 1367 O O . VAL A 1 204 ? -8.379 -11.586 3.606 1.00 93.50 204 VAL A O 1
ATOM 1370 N N . ALA A 1 205 ? -8.741 -13.781 3.972 1.00 93.56 205 ALA A N 1
ATOM 1371 C CA . ALA A 1 205 ? -7.486 -14.244 3.396 1.00 93.56 205 ALA A CA 1
ATOM 1372 C C . ALA A 1 205 ? -7.634 -14.416 1.881 1.00 93.56 205 ALA A C 1
ATOM 1374 O O . ALA A 1 205 ? -8.637 -14.955 1.416 1.00 93.56 205 ALA A O 1
ATOM 1375 N N . GLY A 1 206 ? -6.627 -13.995 1.124 1.00 93.12 206 GLY A N 1
ATOM 1376 C CA . GLY A 1 206 ? -6.687 -13.957 -0.330 1.00 93.12 206 GLY A CA 1
ATOM 1377 C C . GLY A 1 206 ? -5.314 -14.062 -0.971 1.00 93.12 206 GLY A C 1
ATOM 1378 O O . GLY A 1 206 ? -4.274 -13.898 -0.322 1.00 93.12 206 GLY A O 1
ATOM 1379 N N . ALA A 1 207 ? -5.326 -14.384 -2.261 1.00 94.62 207 ALA A N 1
ATOM 1380 C CA . ALA A 1 207 ? -4.112 -14.390 -3.047 1.00 94.62 207 ALA A CA 1
ATOM 1381 C C . ALA A 1 207 ? -3.696 -12.951 -3.373 1.00 94.62 207 ALA A C 1
ATOM 1383 O O . ALA A 1 207 ? -4.465 -11.993 -3.292 1.00 94.62 207 ALA A O 1
ATOM 1384 N N . GLY A 1 208 ? -2.446 -12.784 -3.764 1.00 95.44 208 GLY A N 1
ATOM 1385 C CA . GLY A 1 208 ? -1.968 -11.489 -4.202 1.00 95.44 208 GLY A CA 1
ATOM 1386 C C . GLY A 1 208 ? -0.565 -11.562 -4.749 1.00 95.44 208 GLY A C 1
ATOM 1387 O O . GLY A 1 208 ? -0.007 -12.643 -4.938 1.00 95.44 208 GLY A O 1
ATOM 1388 N N . SER A 1 209 ? 0.005 -10.390 -4.963 1.00 96.44 209 SER A N 1
ATOM 1389 C CA . SER A 1 209 ? 1.423 -10.242 -5.250 1.00 96.44 209 SER A CA 1
ATOM 1390 C C . SER A 1 209 ? 1.965 -9.018 -4.535 1.00 96.44 209 SER A C 1
ATOM 1392 O O . SER A 1 209 ? 1.254 -8.035 -4.337 1.00 96.44 209 SER A O 1
ATOM 1394 N N . VAL A 1 210 ? 3.246 -9.038 -4.196 1.00 97.25 210 VAL A N 1
ATOM 1395 C CA . VAL A 1 210 ? 3.958 -7.879 -3.661 1.00 97.25 210 VAL A CA 1
ATOM 1396 C C . VAL A 1 210 ? 5.276 -7.698 -4.402 1.00 97.25 210 VAL A C 1
ATOM 1398 O O . VAL A 1 210 ? 5.945 -8.671 -4.742 1.00 97.25 210 VAL A O 1
ATOM 1401 N N . GLN A 1 211 ? 5.656 -6.454 -4.672 1.00 97.62 211 GLN A N 1
ATOM 1402 C CA . GLN A 1 211 ? 6.967 -6.121 -5.220 1.00 97.62 211 GLN A CA 1
ATOM 1403 C C . GLN A 1 211 ? 7.555 -4.921 -4.480 1.00 97.62 211 GLN A C 1
ATOM 1405 O O . GLN A 1 211 ? 6.878 -3.914 -4.260 1.00 97.62 211 GLN A O 1
ATOM 1410 N N . PHE A 1 212 ? 8.822 -5.032 -4.083 1.00 97.31 212 PHE A N 1
ATOM 1411 C CA . PHE A 1 212 ? 9.508 -4.015 -3.295 1.00 97.31 212 PHE A CA 1
ATOM 1412 C C . PHE A 1 212 ? 10.352 -3.101 -4.171 1.00 97.31 212 PHE A C 1
ATOM 1414 O O . PHE A 1 212 ? 11.068 -3.552 -5.067 1.00 97.31 212 PHE A O 1
ATOM 1421 N N . PHE A 1 213 ? 10.348 -1.820 -3.825 1.00 97.62 213 PHE A N 1
ATOM 1422 C CA . PHE A 1 213 ? 11.133 -0.779 -4.469 1.00 97.62 213 PHE A CA 1
ATOM 1423 C C . PHE A 1 213 ? 12.036 -0.085 -3.443 1.00 97.62 213 PHE A C 1
ATOM 1425 O O . PHE A 1 213 ? 11.896 -0.250 -2.222 1.00 97.62 213 PHE A O 1
ATOM 1432 N N . GLU A 1 214 ? 12.980 0.718 -3.922 1.00 97.00 214 GLU A N 1
ATOM 1433 C CA . GLU A 1 214 ? 13.913 1.464 -3.076 1.00 97.00 214 GLU A CA 1
ATOM 1434 C C . GLU A 1 214 ? 13.186 2.301 -2.020 1.00 97.00 214 GLU A C 1
ATOM 1436 O O . GLU A 1 214 ? 13.583 2.300 -0.851 1.00 97.00 214 GLU A O 1
ATOM 1441 N N . ARG A 1 215 ? 12.103 2.979 -2.402 1.00 97.69 215 ARG A N 1
ATOM 1442 C CA . ARG A 1 215 ? 11.362 3.923 -1.554 1.00 97.69 215 ARG A CA 1
ATOM 1443 C C . ARG A 1 215 ? 9.897 3.562 -1.341 1.00 97.69 215 ARG A C 1
ATOM 1445 O O . ARG A 1 215 ? 9.218 4.293 -0.635 1.00 97.69 215 ARG A O 1
ATOM 1452 N N . GLY A 1 216 ? 9.431 2.430 -1.856 1.00 97.62 216 GLY A N 1
ATOM 1453 C CA . GLY A 1 216 ? 8.047 2.017 -1.662 1.00 97.62 216 GLY A CA 1
ATOM 1454 C C . GLY A 1 216 ? 7.781 0.551 -1.950 1.00 97.62 216 GLY A C 1
ATOM 1455 O O . GLY A 1 216 ? 8.706 -0.262 -2.026 1.00 97.62 216 GLY A O 1
ATOM 1456 N N . THR A 1 217 ? 6.502 0.221 -2.071 1.00 98.06 217 THR A N 1
ATOM 1457 C CA . THR A 1 217 ? 6.016 -1.142 -2.317 1.00 98.06 217 THR A CA 1
ATOM 1458 C C . THR A 1 217 ? 4.783 -1.083 -3.210 1.00 98.06 217 THR A C 1
ATOM 1460 O O . THR A 1 217 ? 3.931 -0.218 -3.018 1.00 98.06 217 THR A O 1
ATOM 1463 N N . MET A 1 218 ? 4.661 -2.009 -4.160 1.00 98.44 218 MET A N 1
ATOM 1464 C CA . MET A 1 218 ? 3.385 -2.280 -4.822 1.00 98.44 218 MET A CA 1
ATOM 1465 C C . MET A 1 218 ? 2.785 -3.575 -4.291 1.00 98.44 218 MET A C 1
ATOM 1467 O O . MET A 1 218 ? 3.503 -4.550 -4.064 1.00 98.44 218 MET A O 1
ATOM 1471 N N . PHE A 1 219 ? 1.470 -3.581 -4.116 1.00 97.62 219 PHE A N 1
ATOM 1472 C CA . PHE A 1 219 ? 0.700 -4.735 -3.673 1.00 97.62 219 PHE A CA 1
ATOM 1473 C C . PHE A 1 219 ? -0.492 -4.944 -4.601 1.00 97.62 219 PHE A C 1
ATOM 1475 O O . PHE A 1 219 ? -1.226 -4.008 -4.900 1.00 97.62 219 PHE A O 1
ATOM 1482 N N . TYR A 1 220 ? -0.686 -6.167 -5.066 1.00 97.19 220 TYR A N 1
ATOM 1483 C CA . TYR A 1 220 ? -1.824 -6.577 -5.871 1.00 97.19 220 TYR A CA 1
ATOM 1484 C C . TYR A 1 220 ? -2.690 -7.514 -5.042 1.00 97.19 220 TYR A C 1
ATOM 1486 O O . TYR A 1 220 ? -2.173 -8.470 -4.463 1.00 97.19 220 TYR A O 1
ATOM 1494 N N . TRP A 1 221 ? -3.993 -7.246 -5.003 1.00 95.31 221 TRP A N 1
ATOM 1495 C CA . TRP A 1 221 ? -4.967 -8.100 -4.332 1.00 95.31 221 TRP A CA 1
ATOM 1496 C C . TRP A 1 221 ? -5.754 -8.915 -5.358 1.00 95.31 221 TRP A C 1
ATOM 1498 O O . TRP A 1 221 ? -6.564 -8.363 -6.109 1.00 95.31 221 TRP A O 1
ATOM 1508 N N . ASP A 1 222 ? -5.507 -10.226 -5.367 1.00 88.56 222 ASP A N 1
ATOM 1509 C CA . ASP A 1 222 ? -6.192 -11.204 -6.206 1.00 88.56 222 ASP A CA 1
ATOM 1510 C C . ASP A 1 222 ? -7.224 -11.934 -5.358 1.00 88.56 222 ASP A C 1
ATOM 1512 O O . ASP A 1 222 ? -6.896 -12.805 -4.546 1.00 88.56 222 ASP A O 1
ATOM 1516 N N . GLU A 1 223 ? -8.496 -11.617 -5.549 1.00 72.75 223 GLU A N 1
ATOM 1517 C CA . GLU A 1 223 ? -9.498 -12.498 -4.987 1.00 72.75 223 GLU A CA 1
ATOM 1518 C C . GLU A 1 223 ? -10.713 -12.632 -5.882 1.00 72.75 223 GLU A C 1
ATOM 1520 O O . GLU A 1 223 ? -11.435 -11.681 -6.173 1.00 72.75 223 GLU A O 1
ATOM 1525 N N . ALA A 1 224 ? -11.022 -13.885 -6.207 1.00 65.88 224 ALA A N 1
ATOM 1526 C CA . ALA A 1 224 ? -12.277 -14.310 -6.813 1.00 65.88 224 ALA A CA 1
ATOM 1527 C C . ALA A 1 224 ? -13.526 -13.965 -5.959 1.00 65.88 224 ALA A C 1
ATOM 1529 O O . ALA A 1 224 ? -14.657 -14.224 -6.382 1.00 65.88 224 ALA A O 1
ATOM 1530 N N . ASN A 1 225 ? -13.349 -13.368 -4.774 1.00 51.25 225 ASN A N 1
ATOM 1531 C CA . ASN A 1 225 ? -14.403 -12.964 -3.856 1.00 51.25 225 ASN A CA 1
ATOM 1532 C C . ASN A 1 225 ? -14.847 -11.509 -4.028 1.00 51.25 225 ASN A C 1
ATOM 1534 O O . ASN A 1 225 ? -14.118 -10.607 -4.427 1.00 51.25 225 ASN A O 1
ATOM 1538 N N . ARG A 1 226 ? -16.119 -11.303 -3.690 1.00 66.12 226 ARG A N 1
ATOM 1539 C CA . ARG A 1 226 ? -16.950 -10.119 -3.940 1.00 66.12 226 ARG A CA 1
ATOM 1540 C C . ARG A 1 226 ? -16.604 -8.913 -3.058 1.00 66.12 226 ARG A C 1
ATOM 1542 O O . ARG A 1 226 ? -17.511 -8.240 -2.571 1.00 66.12 226 ARG A O 1
ATOM 1549 N N . THR A 1 227 ? -15.329 -8.639 -2.806 1.00 76.88 227 THR A N 1
ATOM 1550 C CA . THR A 1 227 ? -14.957 -7.372 -2.171 1.00 76.88 227 THR A CA 1
ATOM 1551 C C . THR A 1 227 ? -15.025 -6.247 -3.204 1.00 76.88 227 THR A C 1
ATOM 1553 O O . THR A 1 227 ? -14.954 -6.471 -4.414 1.00 76.88 227 THR A O 1
ATOM 1556 N N . ARG A 1 228 ? -15.158 -5.003 -2.734 1.00 83.12 228 ARG A N 1
ATOM 1557 C CA . ARG A 1 228 ? -15.092 -3.826 -3.616 1.00 83.12 228 ARG A CA 1
ATOM 1558 C C . ARG A 1 228 ? -13.689 -3.590 -4.202 1.00 83.12 228 ARG A C 1
ATOM 1560 O O . ARG A 1 228 ? -13.565 -2.799 -5.125 1.00 83.12 228 ARG A O 1
ATOM 1567 N N . TRP A 1 229 ? -12.666 -4.267 -3.671 1.00 84.62 229 TRP A N 1
ATOM 1568 C CA . TRP A 1 229 ? -11.251 -4.108 -4.026 1.00 84.62 229 TRP A CA 1
ATOM 1569 C C . TRP A 1 229 ? -10.709 -5.271 -4.864 1.00 84.62 229 TRP A C 1
ATOM 1571 O O . TRP A 1 229 ? -9.510 -5.541 -4.868 1.00 84.62 229 TRP A O 1
ATOM 1581 N N . ARG A 1 230 ? -11.586 -5.976 -5.580 1.00 88.31 230 ARG A N 1
ATOM 1582 C CA . ARG A 1 230 ? -11.170 -7.054 -6.474 1.00 88.31 230 ARG A CA 1
ATOM 1583 C C . ARG A 1 230 ? -10.257 -6.527 -7.586 1.00 88.31 230 ARG A C 1
ATOM 1585 O O . ARG A 1 230 ? -10.623 -5.569 -8.269 1.00 88.31 230 ARG A O 1
ATOM 1592 N N . ASP A 1 231 ? -9.124 -7.195 -7.780 1.00 92.88 231 ASP A N 1
ATOM 1593 C CA . ASP A 1 231 ? -8.132 -6.905 -8.817 1.00 92.88 231 ASP A CA 1
ATOM 1594 C C . ASP A 1 231 ? -7.528 -5.492 -8.697 1.00 92.88 231 ASP A C 1
ATOM 1596 O O . ASP A 1 231 ? -7.318 -4.799 -9.698 1.00 92.88 231 ASP A O 1
ATOM 1600 N N . TYR A 1 232 ? -7.287 -5.023 -7.469 1.00 96.25 232 TYR A N 1
ATOM 1601 C CA . TYR A 1 232 ? -6.666 -3.718 -7.234 1.00 96.25 232 TYR A CA 1
ATOM 1602 C C . TYR A 1 232 ? -5.148 -3.804 -7.098 1.00 96.25 232 TYR A C 1
ATOM 1604 O O . TYR A 1 232 ? -4.612 -4.714 -6.465 1.00 96.25 232 TYR A O 1
ATOM 1612 N N . VAL A 1 233 ? -4.472 -2.788 -7.635 1.00 97.94 233 VAL A N 1
ATOM 1613 C CA . VAL A 1 233 ? -3.064 -2.488 -7.366 1.00 97.94 233 VAL A CA 1
ATOM 1614 C C . VAL A 1 233 ? -2.990 -1.306 -6.406 1.00 97.94 233 VAL A C 1
ATOM 1616 O O . VAL A 1 233 ? -3.498 -0.222 -6.696 1.00 97.94 233 VAL A O 1
ATOM 1619 N N . PHE A 1 234 ? -2.331 -1.512 -5.276 1.00 98.25 234 PHE A N 1
ATOM 1620 C CA . PHE A 1 234 ? -1.982 -0.490 -4.303 1.00 98.25 234 PHE A CA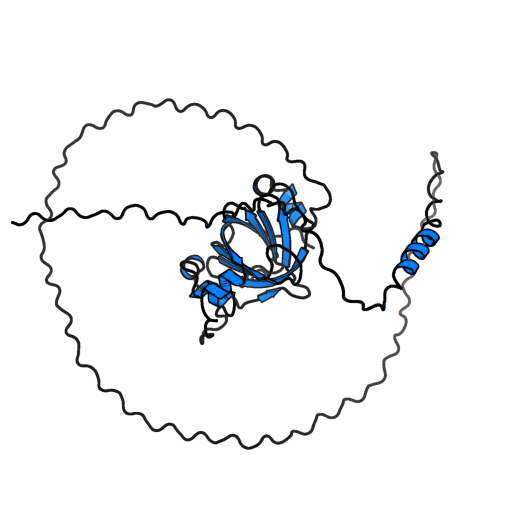 1
ATOM 1621 C C . PHE A 1 234 ? -0.515 -0.108 -4.482 1.00 98.25 234 PHE A C 1
ATOM 1623 O O . PHE A 1 234 ? 0.351 -0.974 -4.608 1.00 98.25 234 PHE A O 1
ATOM 1630 N N . VAL A 1 235 ? -0.240 1.190 -4.483 1.00 98.56 235 VAL A N 1
ATOM 1631 C CA . VAL A 1 235 ? 1.103 1.764 -4.538 1.00 98.56 235 VAL A CA 1
ATOM 1632 C C . VAL A 1 235 ? 1.339 2.499 -3.231 1.00 98.56 235 VAL A C 1
ATOM 1634 O O . VAL A 1 235 ? 0.640 3.464 -2.951 1.00 98.56 235 VAL A O 1
ATOM 1637 N N . PHE A 1 236 ? 2.308 2.047 -2.445 1.00 98.38 236 PHE A N 1
ATOM 1638 C CA . PHE A 1 236 ? 2.702 2.666 -1.183 1.00 98.38 236 PHE A CA 1
ATOM 1639 C C . PHE A 1 236 ? 3.938 3.540 -1.411 1.00 98.38 236 PHE A C 1
ATOM 1641 O O . PHE A 1 236 ? 5.037 3.024 -1.639 1.00 98.38 236 PHE A O 1
ATOM 1648 N N . GLU A 1 237 ? 3.757 4.860 -1.371 1.00 98.19 237 GLU A N 1
ATOM 1649 C CA . GLU A 1 237 ? 4.819 5.855 -1.534 1.00 98.19 237 GLU A CA 1
ATOM 1650 C C . GLU A 1 237 ? 5.499 6.115 -0.189 1.00 98.19 237 GLU A C 1
ATOM 1652 O O . GLU A 1 237 ? 5.172 7.050 0.538 1.00 98.19 237 GLU A O 1
ATOM 1657 N N . GLY A 1 238 ? 6.434 5.240 0.163 1.00 97.56 238 GLY A N 1
ATOM 1658 C CA . GLY A 1 238 ? 7.125 5.255 1.446 1.00 97.56 238 GLY A CA 1
ATOM 1659 C C . GLY A 1 238 ? 7.409 3.840 1.937 1.00 97.56 238 GLY A C 1
ATOM 1660 O O . GLY A 1 238 ? 6.845 2.859 1.450 1.00 97.56 238 GLY A O 1
ATOM 1661 N N . ARG A 1 239 ? 8.316 3.707 2.909 1.00 95.31 239 ARG A N 1
ATOM 1662 C CA . ARG A 1 239 ? 8.663 2.393 3.483 1.00 95.31 239 ARG A CA 1
ATOM 1663 C C . ARG A 1 239 ? 7.807 2.016 4.682 1.00 95.31 239 ARG A C 1
ATOM 1665 O O . ARG A 1 239 ? 7.483 0.840 4.833 1.00 95.31 239 ARG A O 1
ATOM 1672 N N . ASP A 1 240 ? 7.495 2.995 5.517 1.00 96.50 240 ASP A N 1
ATOM 1673 C CA . ASP A 1 240 ? 6.813 2.785 6.794 1.00 96.50 240 ASP A CA 1
ATOM 1674 C C . ASP A 1 240 ? 5.555 3.643 6.924 1.00 96.50 240 ASP A C 1
ATOM 1676 O O . ASP A 1 240 ? 4.616 3.251 7.596 1.00 96.50 240 ASP A O 1
ATOM 1680 N N . GLU A 1 241 ? 5.496 4.774 6.238 1.00 97.75 241 GLU A N 1
ATOM 1681 C CA . GLU A 1 241 ? 4.332 5.648 6.167 1.00 97.75 241 GLU A CA 1
ATOM 1682 C C . GLU A 1 241 ? 4.430 6.491 4.896 1.00 97.75 241 GLU A C 1
ATOM 1684 O O . GLU A 1 241 ? 5.520 6.631 4.326 1.00 97.75 241 GLU A O 1
ATOM 1689 N N . GLY A 1 242 ? 3.309 7.047 4.450 1.00 97.88 242 GLY A N 1
ATOM 1690 C CA . GLY A 1 242 ? 3.288 7.947 3.302 1.00 97.88 242 GLY A CA 1
ATOM 1691 C C . GLY A 1 242 ? 1.944 7.999 2.598 1.00 97.88 242 GLY A C 1
ATOM 1692 O O . GLY A 1 242 ? 0.924 7.586 3.148 1.00 97.88 242 GLY A O 1
ATOM 1693 N N . ALA A 1 243 ? 1.939 8.528 1.379 1.00 98.38 243 ALA A N 1
ATOM 1694 C CA . ALA A 1 243 ? 0.758 8.496 0.529 1.00 98.38 243 ALA A CA 1
ATOM 1695 C C . ALA A 1 243 ? 0.588 7.100 -0.084 1.00 98.38 243 ALA A C 1
ATOM 1697 O O . ALA A 1 243 ? 1.559 6.365 -0.280 1.00 98.38 243 ALA A O 1
ATOM 1698 N N . TYR A 1 244 ? -0.643 6.728 -0.417 1.00 98.56 244 TYR A N 1
ATOM 1699 C CA . TYR A 1 244 ? -0.890 5.571 -1.260 1.00 98.56 244 TYR A CA 1
ATOM 1700 C C . TYR A 1 244 ? -1.856 5.892 -2.394 1.00 98.56 244 TYR A C 1
ATOM 1702 O O . TYR A 1 244 ? -2.771 6.707 -2.269 1.00 98.56 244 TYR A O 1
ATOM 1710 N N . LEU A 1 245 ? -1.664 5.189 -3.504 1.00 98.31 245 LEU A N 1
ATOM 1711 C CA . LEU A 1 245 ? -2.571 5.175 -4.640 1.00 98.31 245 LEU A CA 1
ATOM 1712 C C . LEU A 1 245 ? -3.203 3.790 -4.755 1.00 98.31 245 LEU A C 1
ATOM 1714 O O . LEU A 1 245 ? -2.552 2.776 -4.520 1.00 98.31 245 LEU A O 1
ATOM 1718 N N . ALA A 1 246 ? -4.475 3.745 -5.135 1.00 97.38 246 ALA A N 1
ATOM 1719 C CA . ALA A 1 246 ? -5.224 2.507 -5.257 1.00 97.38 246 ALA A CA 1
ATOM 1720 C C . ALA A 1 246 ? -5.952 2.478 -6.605 1.00 97.38 246 ALA A C 1
ATOM 1722 O O . ALA A 1 246 ? -6.823 3.306 -6.875 1.00 97.38 246 ALA A O 1
ATOM 1723 N N . LEU A 1 247 ? -5.571 1.542 -7.469 1.00 97.44 247 LEU A N 1
ATOM 1724 C CA . LEU A 1 247 ? -6.021 1.465 -8.855 1.00 97.44 247 LEU A CA 1
ATOM 1725 C C . LEU A 1 247 ? -6.796 0.172 -9.075 1.00 97.44 247 LEU A C 1
ATOM 1727 O O . LEU A 1 247 ? -6.269 -0.911 -8.836 1.00 97.44 247 LEU A O 1
ATOM 1731 N N . SER A 1 248 ? -8.031 0.281 -9.562 1.00 96.06 248 SER A N 1
ATOM 1732 C CA . SER A 1 248 ? -8.809 -0.885 -9.988 1.00 96.06 248 SER A CA 1
ATOM 1733 C C . SER A 1 248 ? -8.212 -1.513 -11.247 1.00 96.06 248 SER A C 1
ATOM 1735 O O . SER A 1 248 ? -7.531 -0.830 -12.015 1.00 96.06 248 SER A O 1
ATOM 1737 N N . ALA A 1 249 ? -8.543 -2.773 -11.535 1.00 94.88 249 ALA A N 1
ATOM 1738 C CA . ALA A 1 249 ? -8.136 -3.419 -12.784 1.00 94.88 249 ALA A CA 1
ATOM 1739 C C . ALA A 1 249 ? -8.476 -2.595 -14.033 1.00 94.88 249 ALA A C 1
ATOM 1741 O O . ALA A 1 249 ? -7.652 -2.482 -14.938 1.00 94.88 249 ALA A O 1
ATOM 1742 N N . THR A 1 250 ? -9.657 -1.970 -14.075 1.00 95.94 250 THR A N 1
ATOM 1743 C CA . THR A 1 250 ? -10.053 -1.100 -15.192 1.00 95.94 250 THR A CA 1
ATOM 1744 C C . THR A 1 250 ? -9.144 0.122 -15.304 1.00 95.94 250 THR A C 1
ATOM 1746 O O . THR A 1 250 ? -8.741 0.474 -16.410 1.00 95.94 250 THR A O 1
ATOM 1749 N N . ALA A 1 251 ? -8.795 0.756 -14.178 1.00 97.31 251 ALA A N 1
ATOM 1750 C CA . ALA A 1 251 ? -7.882 1.895 -14.170 1.00 97.31 251 ALA A CA 1
ATOM 1751 C C . ALA A 1 251 ? -6.477 1.485 -14.635 1.00 97.31 251 ALA A C 1
ATOM 1753 O O . ALA A 1 251 ? -5.915 2.143 -15.503 1.00 97.31 251 ALA A O 1
ATOM 1754 N N . VAL A 1 252 ? -5.951 0.359 -14.139 1.00 97.62 252 VAL A N 1
ATOM 1755 C CA . VAL A 1 252 ? -4.649 -0.190 -14.556 1.00 97.62 252 VAL A CA 1
ATOM 1756 C C . VAL A 1 252 ? -4.638 -0.539 -16.048 1.00 97.62 252 VAL A C 1
ATOM 1758 O O . VAL A 1 252 ? -3.676 -0.233 -16.751 1.00 97.62 252 VAL A O 1
ATOM 1761 N N . ALA A 1 253 ? -5.711 -1.148 -16.559 1.00 96.19 253 ALA A N 1
ATOM 1762 C CA . ALA A 1 253 ? -5.841 -1.476 -17.976 1.00 96.19 253 ALA A CA 1
ATOM 1763 C C . ALA A 1 253 ? -5.898 -0.224 -18.868 1.00 96.19 253 ALA A C 1
ATOM 1765 O O . ALA A 1 253 ? -5.399 -0.258 -19.993 1.00 96.19 253 ALA A O 1
ATOM 1766 N N . ALA A 1 254 ? -6.469 0.875 -18.367 1.00 97.50 254 ALA A N 1
ATOM 1767 C CA . ALA A 1 254 ? -6.573 2.141 -19.087 1.00 97.50 254 ALA A CA 1
ATOM 1768 C C . ALA A 1 254 ? -5.238 2.898 -19.214 1.00 97.50 254 ALA A C 1
ATOM 1770 O O . ALA A 1 254 ? -5.136 3.778 -20.065 1.00 97.50 254 ALA A O 1
ATOM 1771 N N . LEU A 1 255 ? -4.215 2.555 -18.418 1.00 97.69 255 LEU A N 1
ATOM 1772 C CA . LEU A 1 255 ? -2.905 3.218 -18.472 1.00 97.69 255 LEU A CA 1
ATOM 1773 C C . LEU A 1 255 ? -2.135 2.953 -19.771 1.00 97.69 255 LEU A C 1
ATOM 1775 O O . LEU A 1 255 ? -1.280 3.747 -20.151 1.00 97.69 255 LEU A O 1
ATOM 1779 N N . GLY A 1 256 ? -2.423 1.848 -20.459 1.00 95.81 256 GLY A N 1
ATOM 1780 C CA . GLY A 1 256 ? -1.728 1.483 -21.689 1.00 95.81 256 GLY A CA 1
ATOM 1781 C C . GLY A 1 256 ? -1.602 -0.026 -21.876 1.00 95.81 256 GLY A C 1
ATOM 1782 O O . GLY A 1 256 ? -2.128 -0.790 -21.062 1.00 95.81 256 GLY A O 1
ATOM 1783 N N . PRO A 1 257 ? -0.934 -0.479 -22.954 1.00 96.31 257 PRO A N 1
ATOM 1784 C CA . PRO A 1 257 ? -0.650 -1.895 -23.184 1.00 96.31 257 PRO A CA 1
ATOM 1785 C C . PRO A 1 257 ? 0.245 -2.473 -22.081 1.00 96.31 257 PRO A C 1
ATOM 1787 O O . PRO A 1 257 ? 0.791 -1.749 -21.258 1.00 96.31 257 PRO A O 1
ATOM 1790 N N . GLU A 1 258 ? 0.406 -3.794 -22.043 1.00 93.88 258 GLU A N 1
ATOM 1791 C CA . GLU A 1 258 ? 1.381 -4.388 -21.128 1.00 93.88 258 GLU A CA 1
ATOM 1792 C C . GLU A 1 258 ? 2.801 -3.990 -21.551 1.00 93.88 258 GLU A C 1
ATOM 1794 O O . GLU A 1 258 ? 3.133 -4.150 -22.731 1.00 93.88 258 GLU A O 1
ATOM 1799 N N . PRO A 1 259 ? 3.638 -3.463 -20.638 1.00 92.56 259 PRO A N 1
ATOM 1800 C CA . PRO A 1 259 ? 5.012 -3.141 -20.985 1.00 92.56 259 PRO A CA 1
ATOM 1801 C C . PRO A 1 259 ? 5.743 -4.424 -21.377 1.00 92.56 259 PRO A C 1
ATOM 1803 O O . PRO A 1 259 ? 5.612 -5.458 -20.723 1.00 92.56 259 PRO A O 1
ATOM 1806 N N . THR A 1 260 ? 6.524 -4.359 -22.453 1.00 92.69 260 THR A N 1
ATOM 1807 C CA . THR A 1 260 ? 7.404 -5.468 -22.827 1.00 92.69 260 THR A CA 1
ATOM 1808 C C . THR A 1 260 ? 8.468 -5.623 -21.738 1.00 92.69 260 THR A C 1
ATOM 1810 O O . THR A 1 260 ? 9.163 -4.639 -21.467 1.00 92.69 260 THR A O 1
ATOM 1813 N N . PRO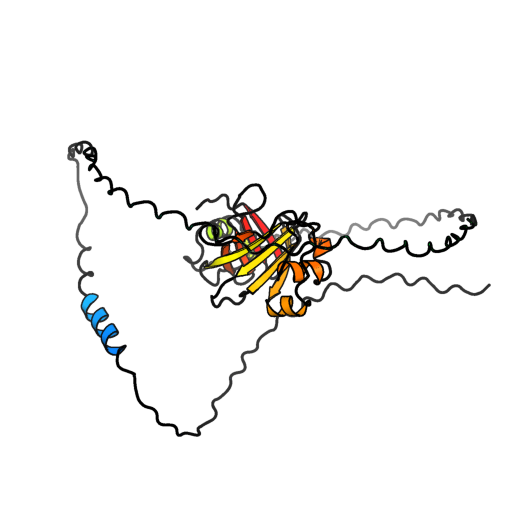 A 1 261 ? 8.609 -6.806 -21.107 1.00 87.31 261 PRO A N 1
ATOM 1814 C CA . PRO A 1 261 ? 9.678 -7.034 -20.144 1.00 87.31 261 PRO A CA 1
ATOM 1815 C C . PRO A 1 261 ? 11.028 -6.716 -20.793 1.00 87.31 261 PRO A C 1
ATOM 1817 O O . PRO A 1 261 ? 11.342 -7.223 -21.871 1.00 87.31 261 PRO A O 1
ATOM 1820 N N . GLY A 1 262 ? 11.797 -5.826 -20.175 1.00 88.81 262 GLY A N 1
ATOM 1821 C CA . GLY A 1 262 ? 13.151 -5.508 -20.605 1.00 88.81 262 GLY A CA 1
ATOM 1822 C C . GLY A 1 262 ? 14.136 -6.605 -20.205 1.00 88.81 262 GLY A C 1
ATOM 1823 O O . GLY A 1 262 ? 13.774 -7.638 -19.646 1.00 88.81 262 GLY A O 1
ATOM 1824 N N . SER A 1 263 ? 15.416 -6.376 -20.492 1.00 92.75 263 SER A N 1
ATOM 1825 C CA . SER A 1 263 ? 16.496 -7.307 -20.135 1.00 92.75 263 SER A CA 1
ATOM 1826 C C . SER A 1 263 ? 16.887 -7.258 -18.656 1.00 92.75 263 SER A C 1
ATOM 1828 O O . SER A 1 263 ? 17.676 -8.091 -18.208 1.00 92.75 263 SER A O 1
ATOM 1830 N N . ALA A 1 264 ? 16.382 -6.278 -17.903 1.00 93.06 264 ALA A N 1
ATOM 1831 C CA . ALA A 1 264 ? 16.692 -6.147 -16.493 1.00 93.06 264 ALA A CA 1
ATOM 1832 C C . ALA A 1 264 ? 15.960 -7.239 -15.692 1.00 93.06 264 ALA A C 1
ATOM 1834 O O . ALA A 1 264 ? 14.746 -7.396 -15.852 1.00 93.06 264 ALA A O 1
ATOM 1835 N N . PRO A 1 265 ? 16.666 -7.989 -14.825 1.00 92.81 265 PRO A N 1
ATOM 1836 C CA . PRO A 1 265 ? 16.015 -8.954 -13.954 1.00 92.81 265 PRO A CA 1
ATOM 1837 C C . PRO A 1 265 ? 15.009 -8.240 -13.048 1.00 92.81 265 PRO A C 1
ATOM 1839 O O . PRO A 1 265 ? 15.188 -7.071 -12.693 1.00 92.81 265 PRO A O 1
ATOM 1842 N N . ASP A 1 266 ? 13.949 -8.961 -12.690 1.00 94.81 266 ASP A N 1
ATOM 1843 C CA . ASP A 1 266 ? 12.937 -8.527 -11.724 1.00 94.81 266 ASP A CA 1
ATOM 1844 C C . ASP A 1 266 ? 12.160 -7.259 -12.108 1.00 94.81 266 ASP A C 1
ATOM 1846 O O . ASP A 1 266 ? 11.464 -6.682 -11.275 1.00 94.81 266 ASP A O 1
ATOM 1850 N N . GLN A 1 267 ? 12.240 -6.821 -13.368 1.00 96.50 267 GLN A N 1
ATOM 1851 C CA . GLN A 1 267 ? 11.485 -5.666 -13.839 1.00 96.50 267 GLN A CA 1
ATOM 1852 C C . GLN A 1 267 ? 9.977 -5.866 -13.598 1.00 96.50 267 GLN A C 1
ATOM 1854 O O . GLN A 1 267 ? 9.448 -6.932 -13.933 1.00 96.50 267 GLN A O 1
ATOM 1859 N N . PRO A 1 268 ? 9.262 -4.850 -13.070 1.00 97.06 268 PRO A N 1
ATOM 1860 C CA . PRO A 1 268 ? 7.817 -4.911 -12.907 1.00 97.06 268 PRO A CA 1
ATOM 1861 C C . PRO A 1 268 ? 7.118 -5.295 -14.216 1.00 97.06 268 PRO A C 1
ATOM 1863 O O . PRO A 1 268 ? 7.302 -4.646 -15.250 1.00 97.06 268 PRO A O 1
ATOM 1866 N N . ALA A 1 269 ? 6.301 -6.344 -14.164 1.00 95.62 269 ALA A N 1
ATOM 1867 C CA . ALA A 1 269 ? 5.543 -6.871 -15.297 1.00 95.62 269 ALA A CA 1
ATOM 1868 C C . ALA A 1 269 ? 4.029 -6.763 -15.040 1.00 95.62 269 ALA A C 1
ATOM 1870 O O . ALA A 1 269 ? 3.598 -6.411 -13.938 1.00 95.62 269 ALA A O 1
ATOM 1871 N N . ARG A 1 270 ? 3.199 -7.052 -16.054 1.00 94.69 270 ARG A N 1
ATOM 1872 C CA . ARG A 1 270 ? 1.727 -7.056 -15.945 1.00 94.69 270 ARG A CA 1
ATOM 1873 C C . ARG A 1 270 ? 1.176 -5.766 -15.316 1.00 94.69 270 ARG A C 1
ATOM 1875 O O . ARG A 1 270 ? 1.528 -4.670 -15.751 1.00 94.69 270 ARG A O 1
ATOM 1882 N N . GLY A 1 271 ? 0.291 -5.885 -14.320 1.00 95.94 271 GLY A N 1
ATOM 1883 C CA . GLY A 1 271 ? -0.337 -4.757 -13.635 1.00 95.94 271 GLY A CA 1
ATOM 1884 C C . GLY A 1 271 ? 0.681 -3.828 -12.975 1.00 95.94 271 GLY A C 1
ATOM 1885 O O . GLY A 1 271 ? 0.614 -2.622 -13.193 1.00 95.94 271 GLY A O 1
ATOM 1886 N N . PHE A 1 272 ? 1.674 -4.372 -12.262 1.00 97.94 272 PHE A N 1
ATOM 1887 C CA . PHE A 1 272 ? 2.744 -3.569 -11.659 1.00 97.94 272 PHE A CA 1
ATOM 1888 C C . PHE A 1 272 ? 3.574 -2.841 -12.710 1.00 97.94 272 PHE A C 1
ATOM 1890 O O . PHE A 1 272 ? 3.843 -1.656 -12.553 1.00 97.94 272 PHE A O 1
ATOM 1897 N N . GLY A 1 273 ? 3.902 -3.506 -13.819 1.00 97.75 273 GLY A N 1
ATOM 1898 C CA . GLY A 1 273 ? 4.579 -2.875 -14.948 1.00 97.75 273 GLY A CA 1
ATOM 1899 C C . GLY A 1 273 ? 3.785 -1.697 -15.513 1.00 97.75 273 GLY A C 1
ATOM 1900 O O . GLY A 1 273 ? 4.336 -0.613 -15.684 1.00 97.75 273 GLY A O 1
ATOM 1901 N N . ARG A 1 274 ? 2.483 -1.875 -15.773 1.00 97.88 274 ARG A N 1
ATOM 1902 C CA . ARG A 1 274 ? 1.634 -0.792 -16.300 1.00 97.88 274 ARG A CA 1
ATOM 1903 C C . ARG A 1 274 ? 1.596 0.401 -15.355 1.00 97.88 274 ARG A C 1
ATOM 1905 O O . ARG A 1 274 ? 1.759 1.531 -15.800 1.00 97.88 274 ARG A O 1
ATOM 1912 N N . VAL A 1 275 ? 1.419 0.151 -14.061 1.00 98.25 275 VAL A N 1
ATOM 1913 C CA . VAL A 1 275 ? 1.399 1.219 -13.060 1.00 98.25 275 VAL A CA 1
ATOM 1914 C C . VAL A 1 275 ? 2.766 1.897 -12.974 1.00 98.25 275 VAL A C 1
ATOM 1916 O O . VAL A 1 275 ? 2.838 3.114 -13.054 1.00 98.25 275 VAL A O 1
ATOM 1919 N N . TYR A 1 276 ? 3.859 1.142 -12.899 1.00 98.25 276 TYR A N 1
ATOM 1920 C CA . TYR A 1 276 ? 5.200 1.705 -12.749 1.00 98.25 276 TYR A CA 1
ATOM 1921 C C . TYR A 1 276 ? 5.648 2.543 -13.958 1.00 98.25 276 TYR A C 1
ATOM 1923 O O . TYR A 1 276 ? 6.218 3.612 -13.771 1.00 98.25 276 TYR A O 1
ATOM 1931 N N . PHE A 1 277 ? 5.395 2.080 -15.189 1.00 97.62 277 PHE A N 1
ATOM 1932 C CA . PHE A 1 277 ? 5.877 2.753 -16.403 1.00 97.62 277 PHE A CA 1
ATOM 1933 C C . PHE A 1 277 ? 4.925 3.812 -16.964 1.00 97.62 277 PHE A C 1
ATOM 1935 O O . PHE A 1 277 ? 5.384 4.695 -17.688 1.00 97.62 277 PHE A O 1
ATOM 1942 N N . TYR A 1 278 ? 3.621 3.725 -16.681 1.00 97.94 278 TYR A N 1
ATOM 1943 C CA . TYR A 1 278 ? 2.625 4.594 -17.317 1.00 97.94 278 TYR A CA 1
ATOM 1944 C C . TYR A 1 278 ? 1.828 5.471 -16.346 1.00 97.94 278 TYR A C 1
ATOM 1946 O O . TYR A 1 278 ? 1.250 6.456 -16.802 1.00 97.94 278 TYR A O 1
ATOM 1954 N N . GLN A 1 279 ? 1.801 5.184 -15.037 1.00 98.12 279 GLN A N 1
ATOM 1955 C CA . GLN A 1 279 ? 1.180 6.094 -14.069 1.00 98.12 279 GLN A CA 1
ATOM 1956 C C . GLN A 1 279 ? 2.157 7.236 -13.728 1.00 98.12 279 GLN A C 1
ATOM 1958 O O . GLN A 1 279 ? 3.228 6.972 -13.175 1.00 98.12 279 GLN A O 1
ATOM 1963 N N . PRO A 1 280 ? 1.814 8.510 -14.002 1.00 98.19 280 PRO A N 1
ATOM 1964 C CA . PRO A 1 280 ? 2.724 9.627 -13.760 1.00 98.19 280 PRO A CA 1
ATOM 1965 C C . PRO A 1 280 ? 3.165 9.732 -12.295 1.00 98.19 280 PRO A C 1
ATOM 1967 O O . PRO A 1 280 ? 2.332 9.669 -11.392 1.00 98.19 280 PRO A O 1
ATOM 1970 N N . GLY A 1 281 ? 4.467 9.929 -12.071 1.00 97.81 281 GLY A N 1
ATOM 1971 C CA . GLY A 1 281 ? 5.064 10.144 -10.750 1.00 97.81 281 GLY A CA 1
ATOM 1972 C C . GLY A 1 281 ? 5.335 8.874 -9.941 1.00 97.81 281 GLY A C 1
ATOM 1973 O O . GLY A 1 281 ? 6.093 8.933 -8.974 1.00 97.81 281 GLY A O 1
ATOM 1974 N N . VAL A 1 282 ? 4.775 7.721 -10.326 1.00 98.38 282 VAL A N 1
ATOM 1975 C CA . VAL A 1 282 ? 4.935 6.479 -9.554 1.00 98.38 282 VAL A CA 1
ATOM 1976 C C . VAL A 1 282 ? 6.380 5.983 -9.574 1.00 98.38 282 VAL A C 1
ATOM 1978 O O . VAL A 1 282 ? 6.921 5.654 -8.517 1.00 98.38 282 VAL A O 1
ATOM 1981 N N . SER A 1 283 ? 7.044 5.957 -10.733 1.00 98.25 283 SER A N 1
ATOM 1982 C CA . SER A 1 283 ? 8.451 5.541 -10.810 1.00 98.25 283 SER A CA 1
ATOM 1983 C C . SER A 1 283 ? 9.378 6.451 -9.997 1.00 98.25 283 SER A C 1
ATOM 1985 O O . SER A 1 283 ? 10.283 5.987 -9.303 1.00 98.25 283 SER A O 1
ATOM 1987 N N . GLU A 1 284 ? 9.121 7.756 -10.023 1.00 98.31 284 GLU A N 1
ATOM 1988 C CA . GLU A 1 284 ? 9.869 8.776 -9.300 1.00 98.31 284 GLU A CA 1
ATOM 1989 C C . GLU A 1 284 ? 9.593 8.743 -7.798 1.00 98.31 284 GLU A C 1
ATOM 1991 O O . GLU A 1 284 ? 10.464 9.136 -7.023 1.00 98.31 284 GLU A O 1
ATOM 1996 N N . ALA A 1 285 ? 8.422 8.279 -7.361 1.00 98.00 285 ALA A N 1
ATOM 1997 C CA . ALA A 1 285 ? 8.108 8.087 -5.950 1.00 98.00 285 ALA A CA 1
ATOM 1998 C C . ALA A 1 285 ? 8.757 6.805 -5.403 1.00 98.00 285 ALA A C 1
ATOM 2000 O O . ALA A 1 285 ? 9.395 6.828 -4.348 1.00 98.00 285 ALA A O 1
ATOM 2001 N N . LEU A 1 286 ? 8.661 5.700 -6.149 1.00 98.38 286 LEU A N 1
ATOM 2002 C CA . LEU A 1 286 ? 9.115 4.379 -5.710 1.00 98.38 286 LEU A CA 1
ATOM 2003 C C . LEU A 1 286 ? 10.627 4.154 -5.859 1.00 98.38 286 LEU A C 1
ATOM 2005 O O . LEU A 1 286 ? 11.217 3.453 -5.035 1.00 98.38 286 LEU A O 1
ATOM 2009 N N . GLY A 1 287 ? 11.269 4.752 -6.866 1.00 98.25 287 GLY A N 1
ATOM 2010 C CA . GLY A 1 287 ? 12.650 4.426 -7.238 1.00 98.25 287 GLY A CA 1
ATOM 2011 C C . GLY A 1 287 ? 12.771 3.059 -7.916 1.00 98.25 287 GLY A C 1
ATOM 2012 O O . GLY A 1 287 ? 11.779 2.490 -8.365 1.00 98.25 287 GLY A O 1
ATOM 2013 N N . ALA A 1 288 ? 13.992 2.528 -7.994 1.00 97.31 288 ALA A N 1
ATOM 2014 C CA . ALA A 1 288 ? 14.229 1.246 -8.653 1.00 97.31 288 ALA A CA 1
ATOM 2015 C C . ALA A 1 288 ? 13.553 0.084 -7.902 1.00 97.31 288 ALA A C 1
ATOM 2017 O O . ALA A 1 288 ? 13.403 0.107 -6.676 1.00 97.31 288 ALA A O 1
ATOM 2018 N N . TRP A 1 289 ? 13.150 -0.958 -8.628 1.00 97.06 289 TRP A N 1
ATOM 2019 C CA . TRP A 1 289 ? 12.705 -2.206 -8.009 1.00 97.06 289 TRP A CA 1
ATOM 2020 C C . TRP A 1 289 ? 13.890 -2.908 -7.337 1.00 97.06 289 TRP A C 1
ATOM 2022 O O . TRP A 1 289 ? 15.029 -2.843 -7.794 1.00 97.06 289 TRP A O 1
ATOM 2032 N N . THR A 1 290 ? 13.614 -3.579 -6.224 1.00 96.38 290 THR A N 1
ATOM 2033 C CA . THR A 1 290 ? 14.619 -4.263 -5.389 1.00 96.38 290 THR A CA 1
ATOM 2034 C C . THR A 1 290 ? 14.314 -5.744 -5.180 1.00 96.38 290 THR A C 1
ATOM 2036 O O . THR A 1 290 ? 15.064 -6.436 -4.495 1.00 96.38 290 THR A O 1
ATOM 2039 N N . SER A 1 291 ? 13.203 -6.229 -5.735 1.00 95.75 291 SER A N 1
ATOM 2040 C CA . SER A 1 291 ? 12.798 -7.630 -5.676 1.00 95.75 291 SER A CA 1
ATOM 2041 C C . SER A 1 291 ? 12.039 -8.032 -6.940 1.00 95.75 291 SER A C 1
ATOM 2043 O O . SER A 1 291 ? 11.436 -7.160 -7.581 1.00 95.75 291 SER A O 1
ATOM 2045 N N . PRO A 1 292 ? 11.965 -9.339 -7.248 1.00 95.94 292 PRO A N 1
ATOM 2046 C CA . PRO A 1 292 ? 10.934 -9.857 -8.141 1.00 95.94 292 PRO A CA 1
ATOM 2047 C C . PRO A 1 292 ? 9.530 -9.570 -7.592 1.00 95.94 292 PRO A C 1
ATOM 2049 O O . PRO A 1 292 ? 9.355 -9.222 -6.418 1.00 95.94 292 PRO A O 1
ATOM 2052 N N . GLU A 1 293 ? 8.524 -9.757 -8.446 1.00 95.94 293 GLU A N 1
ATOM 2053 C CA . GLU A 1 293 ? 7.137 -9.913 -8.011 1.00 95.94 293 GLU A CA 1
ATOM 2054 C C . GLU A 1 293 ? 7.007 -11.229 -7.226 1.00 95.94 293 GLU A C 1
ATOM 2056 O O . GLU A 1 293 ? 7.257 -12.312 -7.756 1.00 95.94 293 GLU A O 1
ATOM 2061 N N . ILE A 1 294 ? 6.627 -11.134 -5.954 1.00 95.81 294 ILE A N 1
ATOM 2062 C CA . ILE A 1 294 ? 6.440 -12.272 -5.054 1.00 95.81 294 ILE A CA 1
ATOM 2063 C C . ILE A 1 294 ? 4.947 -12.568 -4.986 1.00 95.81 294 ILE A C 1
ATOM 2065 O O . ILE A 1 294 ? 4.176 -11.739 -4.506 1.00 95.81 294 ILE A O 1
ATOM 2069 N N . ALA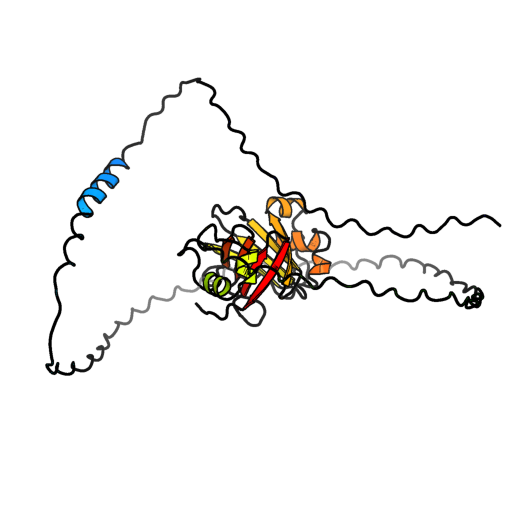 A 1 295 ? 4.543 -13.746 -5.454 1.00 95.25 295 ALA A N 1
ATOM 2070 C CA . ALA A 1 295 ? 3.165 -14.201 -5.326 1.00 95.25 295 ALA A CA 1
ATOM 2071 C C . ALA A 1 295 ? 2.868 -14.589 -3.870 1.00 95.25 295 ALA A C 1
ATOM 2073 O O . ALA A 1 295 ? 3.610 -15.356 -3.263 1.00 95.25 295 ALA A O 1
ATOM 2074 N N . LEU A 1 296 ? 1.760 -14.080 -3.343 1.00 94.81 296 LEU A N 1
ATOM 2075 C CA . LEU A 1 296 ? 1.192 -14.430 -2.047 1.00 94.81 296 LEU A CA 1
ATOM 2076 C C . LEU A 1 296 ? 0.137 -15.508 -2.283 1.00 94.81 296 LEU A C 1
ATOM 2078 O O . LEU A 1 296 ? -0.983 -15.213 -2.708 1.00 94.81 296 LEU A O 1
ATOM 2082 N N . ARG A 1 297 ? 0.523 -16.772 -2.115 1.00 93.94 297 ARG A N 1
ATOM 2083 C CA . ARG A 1 297 ? -0.314 -17.953 -2.381 1.00 93.94 297 ARG A CA 1
ATOM 2084 C C . ARG A 1 297 ? -0.037 -19.040 -1.349 1.00 93.94 297 ARG A C 1
ATOM 2086 O O . ARG A 1 297 ? 0.982 -19.001 -0.667 1.00 93.94 297 ARG A O 1
ATOM 2093 N N . ASP A 1 298 ? -0.949 -20.000 -1.253 1.00 93.31 298 ASP A N 1
ATOM 2094 C CA . ASP A 1 298 ? -0.819 -21.181 -0.396 1.00 93.31 298 ASP A CA 1
ATOM 2095 C C . ASP A 1 298 ? -0.611 -20.834 1.092 1.00 93.31 298 ASP A C 1
ATOM 2097 O O . ASP A 1 298 ? -1.557 -20.428 1.762 1.00 93.31 298 ASP A O 1
ATOM 2101 N N . ASP A 1 299 ? 0.601 -20.979 1.623 1.00 91.06 299 ASP A N 1
ATOM 2102 C CA . ASP A 1 299 ? 0.967 -20.663 3.009 1.00 91.06 299 ASP A CA 1
ATOM 2103 C C . ASP A 1 299 ? 1.381 -19.194 3.220 1.00 91.06 299 ASP A C 1
ATOM 2105 O O . ASP A 1 299 ? 1.577 -18.759 4.354 1.00 91.06 299 ASP A O 1
ATOM 2109 N N . THR A 1 300 ? 1.467 -18.407 2.143 1.00 92.81 300 THR A N 1
ATOM 2110 C CA . THR A 1 300 ? 1.886 -16.993 2.156 1.00 92.81 300 THR A CA 1
ATOM 2111 C C . THR A 1 300 ? 0.761 -16.019 1.807 1.00 92.81 300 THR A C 1
ATOM 2113 O O . THR A 1 300 ? 1.030 -14.889 1.403 1.00 92.81 300 THR A O 1
ATOM 2116 N N . LEU A 1 301 ? -0.502 -16.424 1.967 1.00 93.81 301 LEU A N 1
ATOM 2117 C CA . LEU A 1 301 ? -1.665 -15.581 1.664 1.00 93.81 301 LEU A CA 1
ATOM 2118 C C . LEU A 1 301 ? -1.601 -14.219 2.370 1.00 93.81 301 LEU A C 1
ATOM 2120 O O . LEU A 1 301 ? -1.133 -14.095 3.506 1.00 93.81 301 LEU A O 1
ATOM 2124 N N . GLY A 1 302 ? -2.103 -13.192 1.686 1.00 94.19 302 GLY A N 1
ATOM 2125 C CA . GLY A 1 302 ? -2.385 -11.911 2.320 1.00 94.19 302 GLY A CA 1
ATOM 2126 C C . GLY A 1 302 ? -3.730 -11.958 3.044 1.00 94.19 302 GLY A C 1
ATOM 2127 O O . GLY A 1 302 ? -4.548 -12.847 2.803 1.00 94.19 302 GLY A O 1
ATOM 2128 N N . VAL A 1 303 ? -3.980 -10.987 3.919 1.00 94.62 303 VAL A N 1
ATOM 2129 C CA . VAL A 1 303 ? -5.278 -10.830 4.598 1.00 94.62 303 VAL A CA 1
ATOM 2130 C C . VAL A 1 303 ? -5.728 -9.382 4.480 1.00 94.62 303 VAL A C 1
ATOM 2132 O O . VAL A 1 303 ? -4.911 -8.475 4.607 1.00 94.62 303 VAL A O 1
ATOM 2135 N N . ILE A 1 304 ? -7.013 -9.144 4.238 1.00 95.56 304 ILE A N 1
ATOM 2136 C CA . ILE A 1 304 ? -7.592 -7.801 4.167 1.00 95.56 304 ILE A CA 1
ATOM 2137 C C . ILE A 1 304 ? -8.777 -7.670 5.124 1.00 95.56 304 ILE A C 1
ATOM 2139 O O . ILE A 1 304 ? -9.564 -8.601 5.290 1.00 95.56 304 ILE A O 1
ATOM 2143 N N . GLN A 1 305 ? -8.929 -6.502 5.745 1.00 96.00 305 GLN A N 1
ATOM 2144 C CA . GLN A 1 305 ? -10.109 -6.167 6.540 1.00 96.00 305 GLN A CA 1
ATOM 2145 C C . GLN A 1 305 ? -10.554 -4.735 6.280 1.00 96.00 305 GLN A C 1
ATOM 2147 O O . GLN A 1 305 ? -9.750 -3.803 6.279 1.00 96.00 305 GLN A O 1
ATOM 2152 N N . PHE A 1 306 ? -11.859 -4.561 6.079 1.00 95.81 306 PHE A N 1
ATOM 2153 C CA . PHE A 1 306 ? -12.463 -3.263 5.805 1.00 95.81 306 PHE A CA 1
ATOM 2154 C C . PHE A 1 306 ? -12.958 -2.593 7.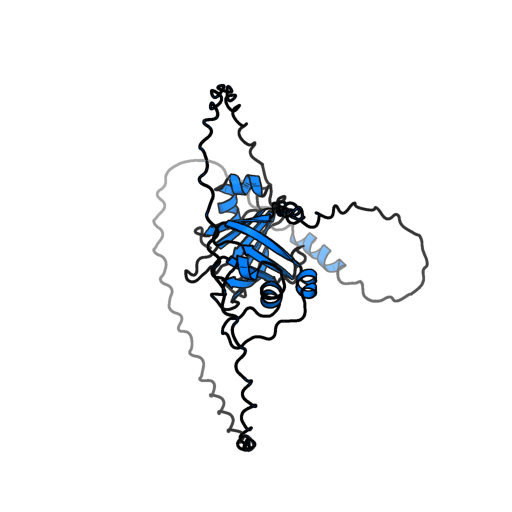076 1.00 95.81 306 PHE A C 1
ATOM 2156 O O . PHE A 1 306 ? -13.568 -3.234 7.931 1.00 95.81 306 PHE A O 1
ATOM 2163 N N . PHE A 1 307 ? -12.758 -1.284 7.131 1.00 97.19 307 PHE A N 1
ATOM 2164 C CA . PHE A 1 307 ? -13.216 -0.408 8.196 1.00 97.19 307 PHE A CA 1
ATOM 2165 C C . PHE A 1 307 ? -14.027 0.746 7.598 1.00 97.19 307 PHE A C 1
ATOM 2167 O O . PHE A 1 307 ? -14.001 0.975 6.386 1.00 97.19 307 PHE A O 1
ATOM 2174 N N . GLU A 1 308 ? -14.759 1.472 8.438 1.00 96.75 308 GLU A N 1
ATOM 2175 C CA . GLU A 1 308 ? -15.562 2.633 8.032 1.00 96.75 308 GLU A CA 1
ATOM 2176 C C . GLU A 1 308 ? -14.739 3.675 7.262 1.00 96.75 308 GLU A C 1
ATOM 2178 O O . GLU A 1 308 ? -15.183 4.209 6.243 1.00 96.75 308 GLU A O 1
ATOM 2183 N N . GLN A 1 309 ? -13.520 3.935 7.734 1.00 97.38 309 GLN A N 1
ATOM 2184 C CA . GLN A 1 309 ? -12.646 5.002 7.254 1.00 97.38 309 GLN A CA 1
ATOM 2185 C C . GLN A 1 309 ? -11.326 4.496 6.667 1.00 97.38 309 GLN A C 1
ATOM 2187 O O . GLN A 1 309 ? -10.388 5.271 6.479 1.00 97.38 309 GLN A O 1
ATOM 2192 N N . GLY A 1 310 ? -11.247 3.208 6.334 1.00 97.31 310 GLY A N 1
ATOM 2193 C CA . GLY A 1 310 ? -10.037 2.664 5.741 1.00 97.31 310 GLY A CA 1
ATOM 2194 C C . GLY A 1 310 ? -10.036 1.156 5.576 1.00 97.31 310 GLY A C 1
ATOM 2195 O O . GLY A 1 310 ? -11.072 0.501 5.424 1.00 97.31 310 GLY A O 1
ATOM 2196 N N . THR A 1 311 ? -8.844 0.586 5.512 1.00 97.62 311 THR A N 1
ATOM 2197 C CA . THR A 1 311 ? -8.610 -0.841 5.278 1.00 97.62 311 THR A CA 1
ATOM 2198 C C . THR A 1 311 ? -7.283 -1.240 5.910 1.00 97.62 311 THR A C 1
ATOM 2200 O O . THR A 1 311 ? -6.336 -0.463 5.883 1.00 97.62 311 THR A O 1
ATOM 2203 N N . MET A 1 312 ? -7.197 -2.446 6.464 1.00 98.00 312 MET A N 1
ATOM 2204 C CA . MET A 1 312 ? -5.916 -3.055 6.817 1.00 98.00 312 MET A CA 1
ATOM 2205 C C . MET A 1 312 ? -5.565 -4.152 5.819 1.00 98.00 312 MET A C 1
ATOM 2207 O O . MET A 1 312 ? -6.443 -4.918 5.421 1.00 98.00 312 MET A O 1
ATOM 2211 N N . ILE A 1 313 ? -4.291 -4.228 5.437 1.00 97.06 313 ILE A N 1
ATOM 2212 C CA . ILE A 1 313 ? -3.730 -5.273 4.576 1.00 97.06 313 ILE A CA 1
ATOM 2213 C C . ILE A 1 313 ? -2.564 -5.928 5.309 1.00 97.06 313 ILE A C 1
ATOM 2215 O O . ILE A 1 313 ? -1.639 -5.253 5.741 1.00 97.06 313 ILE A O 1
ATOM 2219 N N . TYR A 1 314 ? -2.586 -7.245 5.418 1.00 96.31 314 TYR A N 1
ATOM 2220 C CA . TYR A 1 314 ? -1.507 -8.066 5.940 1.00 96.31 314 TYR A CA 1
ATOM 2221 C C . TYR A 1 314 ? -0.768 -8.734 4.785 1.00 96.31 314 TYR A C 1
ATOM 2223 O O . TYR A 1 314 ? -1.389 -9.274 3.867 1.00 96.31 314 TYR A O 1
ATOM 2231 N N . THR A 1 315 ? 0.555 -8.758 4.881 1.00 95.50 315 THR A N 1
ATOM 2232 C CA . THR A 1 315 ? 1.425 -9.620 4.080 1.00 95.50 315 THR A CA 1
ATOM 2233 C C . THR A 1 315 ? 2.292 -10.457 5.010 1.00 95.50 315 THR A C 1
ATOM 2235 O O . THR A 1 315 ? 2.872 -9.936 5.964 1.00 95.50 315 THR A O 1
ATOM 2238 N N . SER A 1 316 ? 2.416 -11.747 4.710 1.00 93.94 316 SER A N 1
ATOM 2239 C CA . SER A 1 316 ? 3.309 -12.669 5.424 1.00 93.94 316 SER A CA 1
ATOM 2240 C C . SER A 1 316 ? 4.790 -12.378 5.151 1.00 93.94 316 SER A C 1
ATOM 2242 O O . SER A 1 316 ? 5.654 -12.723 5.955 1.00 93.94 316 SER A O 1
ATOM 2244 N N . ILE A 1 317 ? 5.088 -11.695 4.040 1.00 91.31 317 ILE A N 1
ATOM 2245 C CA . ILE A 1 317 ? 6.445 -11.386 3.592 1.00 91.31 317 ILE A CA 1
ATOM 2246 C C . ILE A 1 317 ? 6.581 -9.877 3.389 1.00 91.31 317 ILE A C 1
ATOM 2248 O O . ILE A 1 317 ? 5.898 -9.280 2.553 1.00 91.31 317 ILE A O 1
ATOM 2252 N N . TYR A 1 318 ? 7.516 -9.261 4.112 1.00 89.62 318 TYR A N 1
ATOM 2253 C CA . TYR A 1 318 ? 7.932 -7.879 3.896 1.00 89.62 318 TYR A CA 1
ATOM 2254 C C . TYR A 1 318 ? 9.458 -7.735 3.919 1.00 89.62 318 TYR A C 1
ATOM 2256 O O . TYR A 1 318 ? 10.109 -7.922 4.953 1.00 89.62 318 TYR A O 1
ATOM 2264 N N . ARG A 1 319 ? 10.020 -7.358 2.758 1.00 83.50 319 ARG A N 1
ATOM 2265 C CA . ARG A 1 319 ? 11.461 -7.180 2.493 1.00 83.50 319 ARG A CA 1
ATOM 2266 C C . ARG A 1 319 ? 12.321 -8.396 2.897 1.00 83.50 319 ARG A C 1
ATOM 2268 O O . ARG A 1 319 ? 11.833 -9.451 3.292 1.00 83.50 319 ARG A O 1
ATOM 2275 N N . SER A 1 320 ? 13.642 -8.257 2.776 1.00 60.72 320 SER A N 1
ATOM 2276 C CA . SER A 1 320 ? 14.633 -9.316 3.035 1.00 60.72 320 SER A CA 1
ATOM 2277 C C . SER A 1 320 ? 14.680 -9.825 4.482 1.00 60.72 320 SER A C 1
ATOM 2279 O O . SER A 1 320 ? 15.384 -10.792 4.757 1.00 60.72 320 SER A O 1
ATOM 2281 N N . ALA A 1 321 ? 13.938 -9.208 5.408 1.00 69.44 321 ALA A N 1
ATOM 2282 C CA . ALA A 1 321 ? 13.859 -9.656 6.794 1.00 69.44 321 ALA A CA 1
ATOM 2283 C C . ALA A 1 321 ? 12.828 -10.778 7.016 1.00 69.44 321 ALA A C 1
ATOM 2285 O O . ALA A 1 321 ? 12.778 -11.311 8.122 1.00 69.44 321 ALA A O 1
ATOM 2286 N N . GLY A 1 322 ? 12.001 -11.115 6.013 1.00 75.19 322 GLY A N 1
ATOM 2287 C CA . GLY A 1 322 ? 10.998 -12.182 6.125 1.00 75.19 322 GLY A CA 1
ATOM 2288 C C . GLY A 1 322 ? 9.970 -11.933 7.232 1.00 75.19 322 GLY A C 1
ATOM 2289 O O . GLY A 1 322 ? 9.453 -12.878 7.817 1.00 75.19 322 GLY A O 1
ATOM 2290 N N . ARG A 1 323 ? 9.725 -10.663 7.576 1.00 87.81 323 ARG A N 1
ATOM 2291 C CA . ARG A 1 323 ? 8.776 -10.295 8.626 1.00 87.81 323 ARG A CA 1
ATOM 2292 C C . ARG A 1 323 ? 7.416 -10.044 8.011 1.00 87.81 323 ARG A C 1
ATOM 2294 O O . ARG A 1 323 ? 7.323 -9.355 6.998 1.00 87.81 323 ARG A O 1
ATOM 2301 N N . ALA A 1 324 ? 6.378 -10.541 8.662 1.00 93.69 324 ALA A N 1
ATOM 2302 C CA . ALA A 1 324 ? 5.024 -10.159 8.326 1.00 93.69 324 ALA A CA 1
ATOM 2303 C C . ALA A 1 324 ? 4.788 -8.670 8.635 1.00 93.69 324 ALA A C 1
ATOM 2305 O O . ALA A 1 324 ? 5.423 -8.085 9.520 1.00 93.69 324 ALA A O 1
ATOM 2306 N N . SER A 1 325 ? 3.910 -8.023 7.880 1.00 95.75 325 SER A N 1
ATOM 2307 C CA . SER A 1 325 ? 3.596 -6.601 8.049 1.00 95.75 325 SER A CA 1
ATOM 2308 C C . SER A 1 325 ? 2.118 -6.329 7.836 1.00 95.75 325 SER A C 1
ATOM 2310 O O . SER A 1 325 ? 1.483 -6.952 6.988 1.00 95.75 325 SER A O 1
ATOM 2312 N N . ILE A 1 326 ? 1.605 -5.358 8.586 1.00 97.38 326 ILE A N 1
ATOM 2313 C CA . ILE A 1 326 ? 0.255 -4.816 8.466 1.00 97.38 326 ILE A CA 1
ATOM 2314 C C . ILE A 1 326 ? 0.367 -3.390 7.932 1.00 97.38 326 ILE A C 1
ATOM 2316 O O . ILE A 1 326 ? 0.996 -2.537 8.555 1.00 97.38 326 ILE A O 1
ATOM 2320 N N . PHE A 1 327 ? -0.260 -3.124 6.796 1.00 98.00 327 PHE A N 1
ATOM 2321 C CA . PHE A 1 327 ? -0.477 -1.788 6.262 1.00 98.00 327 PHE A CA 1
ATOM 2322 C C . PHE A 1 327 ? -1.855 -1.306 6.693 1.00 98.00 327 PHE A C 1
ATOM 2324 O O . PHE A 1 327 ? -2.854 -1.988 6.475 1.00 98.00 327 PHE A O 1
ATOM 2331 N N . VAL A 1 328 ? -1.910 -0.120 7.281 1.00 98.44 328 VAL A N 1
ATOM 2332 C CA . VAL A 1 328 ? -3.130 0.599 7.631 1.00 98.44 328 VAL A CA 1
ATOM 2333 C C . VAL A 1 328 ? -3.344 1.673 6.575 1.00 98.44 328 VAL A C 1
ATOM 2335 O O . VAL A 1 328 ? -2.530 2.580 6.464 1.00 98.44 328 VAL A O 1
ATOM 2338 N N . LEU A 1 329 ? -4.406 1.554 5.782 1.00 98.38 329 LEU A N 1
ATOM 2339 C CA . LEU A 1 329 ? -4.749 2.455 4.686 1.00 98.38 329 LEU A CA 1
ATOM 2340 C C . LEU A 1 329 ? -5.937 3.312 5.118 1.00 98.38 329 LEU A C 1
ATOM 2342 O O . LEU A 1 329 ? -7.026 2.784 5.347 1.00 98.38 329 LEU A O 1
ATOM 2346 N N . TYR A 1 330 ? -5.745 4.622 5.204 1.00 98.25 330 TYR A N 1
ATOM 2347 C CA . TYR A 1 330 ? -6.789 5.567 5.593 1.00 98.25 330 TYR A CA 1
ATOM 2348 C C . TYR A 1 330 ? -7.476 6.168 4.363 1.00 98.25 330 TYR A C 1
ATOM 2350 O O . TYR A 1 330 ? -6.832 6.457 3.359 1.00 98.25 330 TYR A O 1
ATOM 2358 N N . ASN A 1 331 ? -8.769 6.489 4.456 1.00 97.19 331 ASN A N 1
ATOM 2359 C CA . ASN A 1 331 ? -9.505 7.157 3.370 1.00 97.19 331 ASN A CA 1
ATOM 2360 C C . ASN A 1 331 ? -8.931 8.537 2.980 1.00 97.19 331 ASN A C 1
ATOM 2362 O O . ASN A 1 331 ? -9.310 9.083 1.946 1.00 97.19 331 ASN A O 1
ATOM 2366 N N . SER A 1 332 ? -8.027 9.104 3.786 1.00 97.00 332 SER A N 1
ATOM 2367 C CA . SER A 1 332 ? -7.263 10.310 3.453 1.00 97.00 332 SER A CA 1
ATOM 2368 C C . SER A 1 332 ? -6.237 10.106 2.330 1.00 97.00 332 SER A C 1
ATOM 2370 O O . SER A 1 332 ? -5.668 11.088 1.862 1.00 97.00 332 SER A O 1
ATOM 2372 N N . GLY A 1 333 ? -5.985 8.864 1.903 1.00 97.50 333 GLY A N 1
ATOM 2373 C CA . GLY A 1 333 ? -4.919 8.536 0.954 1.00 97.50 333 GLY A CA 1
ATOM 2374 C C . GLY A 1 333 ? -3.550 8.381 1.617 1.00 97.50 333 GLY A C 1
ATOM 2375 O O . GLY A 1 333 ? -2.547 8.308 0.917 1.00 97.50 333 GLY A O 1
ATOM 2376 N N . MET A 1 334 ? -3.498 8.323 2.951 1.00 98.38 334 MET A N 1
ATOM 2377 C CA . MET A 1 334 ? -2.279 8.047 3.711 1.00 98.38 334 MET A CA 1
ATOM 2378 C C . MET A 1 334 ? -2.256 6.596 4.186 1.00 98.38 334 MET A C 1
ATOM 2380 O O . MET A 1 334 ? -3.308 6.001 4.430 1.00 98.38 334 MET A O 1
ATOM 2384 N N . PHE A 1 335 ? -1.062 6.035 4.344 1.00 98.56 335 PHE A N 1
ATOM 2385 C CA . PHE A 1 335 ? -0.862 4.730 4.953 1.00 98.56 335 PHE A CA 1
ATOM 2386 C C . PHE A 1 335 ? 0.210 4.768 6.043 1.00 98.56 335 PHE A C 1
ATOM 2388 O O . PHE A 1 335 ? 1.104 5.614 6.027 1.00 98.56 335 PHE A O 1
ATOM 2395 N N . GLU A 1 336 ? 0.133 3.797 6.945 1.00 98.25 336 GLU A N 1
ATOM 2396 C CA . GLU A 1 336 ? 1.155 3.468 7.940 1.00 98.25 336 GLU A CA 1
ATOM 2397 C C . GLU A 1 336 ? 1.420 1.957 7.917 1.00 98.25 336 GLU A C 1
ATOM 2399 O O . GLU A 1 336 ? 0.519 1.162 7.646 1.00 98.25 336 GLU A O 1
ATOM 2404 N N . ARG A 1 337 ? 2.647 1.538 8.213 1.00 97.00 337 ARG A N 1
ATOM 2405 C CA . ARG A 1 337 ? 3.084 0.143 8.254 1.00 97.00 337 ARG A CA 1
ATOM 2406 C C . ARG A 1 337 ? 3.491 -0.228 9.670 1.00 97.00 337 ARG A C 1
ATOM 2408 O O . ARG A 1 337 ? 4.244 0.478 10.332 1.00 97.00 337 ARG A O 1
ATOM 2415 N N . TYR A 1 338 ? 3.071 -1.412 10.080 1.00 96.38 338 TYR A N 1
ATOM 2416 C CA . TYR A 1 338 ? 3.399 -2.009 11.360 1.00 96.38 338 TYR A CA 1
ATOM 2417 C C . TYR A 1 338 ? 4.009 -3.392 11.140 1.00 96.38 338 TYR A C 1
ATOM 2419 O O . TYR A 1 338 ? 3.496 -4.183 10.347 1.00 96.38 338 TYR A O 1
ATOM 2427 N N . ASP A 1 339 ? 5.100 -3.697 11.843 1.00 94.81 339 ASP A N 1
ATOM 2428 C CA . ASP A 1 339 ? 5.612 -5.067 11.930 1.00 94.81 339 ASP A CA 1
ATOM 2429 C C . ASP A 1 339 ? 4.566 -5.924 12.663 1.00 94.81 339 ASP A C 1
ATOM 2431 O O . ASP A 1 339 ? 4.194 -5.606 13.799 1.00 94.81 339 ASP A O 1
ATOM 2435 N N . ASP A 1 340 ? 4.119 -7.031 12.059 1.00 92.25 340 ASP A N 1
ATOM 2436 C CA . ASP A 1 340 ? 3.262 -7.984 12.768 1.00 92.25 340 ASP A CA 1
ATOM 2437 C C . ASP A 1 340 ? 4.116 -8.871 13.677 1.00 92.25 340 ASP A C 1
ATOM 2439 O O . ASP A 1 340 ? 4.449 -10.018 13.384 1.00 92.25 340 ASP A O 1
ATOM 2443 N N . SER A 1 341 ? 4.519 -8.287 14.801 1.00 85.75 341 SER A N 1
ATOM 2444 C CA . SER A 1 341 ? 5.254 -8.979 15.861 1.00 85.75 341 SER A CA 1
ATOM 2445 C C . SER A 1 341 ? 4.388 -9.952 16.658 1.00 85.75 341 SER A C 1
ATOM 2447 O O . SER A 1 341 ? 4.899 -10.647 17.536 1.00 85.75 341 SER A O 1
ATOM 2449 N N . PHE A 1 342 ? 3.081 -10.003 16.392 1.00 76.69 342 PHE A N 1
ATOM 2450 C CA . PHE A 1 342 ? 2.168 -10.716 17.264 1.00 76.69 342 PHE A CA 1
ATOM 2451 C C . PHE A 1 342 ? 2.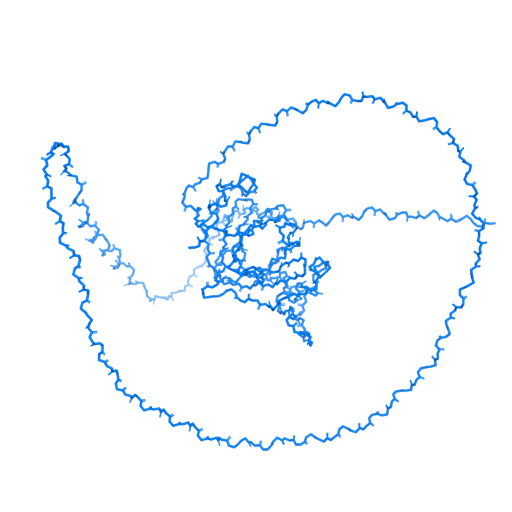086 -12.214 16.996 1.00 76.69 342 PHE A C 1
ATOM 2453 O O . PHE A 1 342 ? 1.511 -12.906 17.836 1.00 76.69 342 PHE A O 1
ATOM 2460 N N . GLY A 1 343 ? 2.678 -12.687 15.892 1.00 64.06 343 GLY A N 1
ATOM 2461 C CA . GLY A 1 343 ? 2.808 -14.102 15.547 1.00 64.06 343 GLY A CA 1
ATOM 2462 C C . GLY A 1 343 ? 1.466 -14.809 15.323 1.00 64.06 343 GLY A C 1
ATOM 2463 O O . GLY A 1 343 ? 0.511 -14.652 16.094 1.00 64.06 343 GLY A O 1
ATOM 2464 N N . GLY A 1 344 ? 1.392 -15.583 14.241 1.00 49.56 344 GLY A N 1
ATOM 2465 C CA . GLY A 1 344 ? 0.407 -16.659 14.114 1.00 49.56 344 GLY A CA 1
ATOM 2466 C C . GLY A 1 344 ? 0.671 -17.770 15.120 1.00 49.56 344 GLY A C 1
ATOM 2467 O O . GLY A 1 344 ? 1.852 -17.947 15.498 1.00 49.56 344 GLY A O 1
#

pLDDT: mean 75.35, std 21.47, range [29.36, 98.56]

Secondary structure (DSSP, 8-state):
-PPPPP--PPPPPPPP-------------PPPP------------STHHHHHHHHHHTTSSSSS------------PPPPPPPPPPP----PPPP-PPPPPPPP---PPPPP-PPPPP-PPPPP-PPP----------PPPPP-------PPP------PPPPPPPPPP---PPTTS--HHHHHHHHH-HHHHHHH-SB-S--EEEEEEEEEBSSEEEEEEE-SS--TTTTEEEEEESSSEEEEEEE-HHHHHHT-SPPPP-SSTT---HHHHHHHHHSTTHHHHH-SB-SPPEEE-GGG-EEEEEETTEEEEEEEEEGGGTEEEEEEEETTSEEEEEE-TT--

Sequence (344 aa):
PPLEPPALRPGPLPAPQLAGAATLAAEAVAPHPGVGRGAGARGTGWIATIVLAVLAGGLAVGLGFVLAGRGTSGDATPVPPPPATPSSTATTAPSPIASPEPPSPTSLPPSPTSEPPTPIAPPPTSPPTETPAATATATASPTPTATETASPTPTATETASPTPSATPAEVACPDGLLQGGFGRLFKANVNVRVGLGCPLAAEVAGAGSVQFFERGTMFYWDEANRTRWRDYVFVFEGRDEGAYLALSATAVAALGPEPTPGSAPDQPARGFGRVYFYQPGVSEALGAWTSPEIALRDDTLGVIQFFEQGTMIYTSIYRSAGRASIFVLYNSGMFERYDDSFGG

Radius of gyration: 35.32 Å; chains: 1; bounding box: 77×104×95 Å

Foldseek 3Di:
DDDDDDDDDDDDDDDPPDPDDPPDDDDDDDDDDDDDDDDDDDDDDDPVVVVVVCVVPVPPPPDDDDDDDDDDDDDDDDDDDDDDDDDDDPDDDDDDDDDPDPPDDDDDDDDPDDDDDDDDDDDDDDDDDDDDDDDDDDDDDDDDDDDPDPDPDDDPDPDPDPDPDPDDDDQDEDPDQQDALRNVCCVVDPVLCVQFPYFPGHKDWFKWKKWAFPAWIKIFTDDPDDDPQHGKIKTALGQFKDFIDIAHPVRLPVQDDWDDDDPDPQADTDSRRSCCPRPPCRCVSRPGTDDHIGIQDDVFIKMKTHGPFWIKIWTCQDPPVSFIKIWTGGNVRMIGIDTSPVHD